Protein AF-A0A7W1PSU8-F1 (afdb_monomer)

Foldseek 3Di:
DWDWDWDWDWDPDPDTDIDIDIDTDDDDVVVVVVVVVVVVVVVVVVVVVVVVVVVVVVVVVVVVVPPPPFADAVVVLVVVLLVVVLLVVCCVQQVDPCPQLPQWAAQDPPRHIDGNPVSCVVVVLVVCCSVQQWLSLPKDKDFAFQVLADPVCQVPQVPDDGPDVVSNSVSRGRDMDMDIDTDPLCVVQVVCCSVPVDGCPDVDDDDPPRPSDDDVVNVCDSVPDDDDDDDDDDDDDDDDDDPDDDDDPDDDPDDDDPD

Secondary structure (DSSP, 8-state):
--EEEEEEEEE-SSS-EEEEEEEEE---HHHHHHHHHHHHHHHHHHHHHHHHHHHHHHHHHHHHT-----S--HHHHHHHHHHHHHHHHHHHHH---STT---EEEEEETTEEEE-HHHHHHHHHHHHHHHHHB-GGG-EEEEEEGGGS-GGGHHHHTT---SSHHHHHHHTEEEEEEE-PBPGGGHHHHHHHHHHSS----SSPPPTTSTT---HHHHHHHHHS-------SSPP---PPPSPPP--SS--SS-----

Radius of gyration: 39.64 Å; Cα contacts (8 Å, |Δi|>4): 194; chains: 1; bounding box: 86×57×121 Å

Solvent-accessible surface area (backbone atoms only — not comparable to full-atom values): 16234 Å² total; per-residue (Å²): 122,85,50,78,59,79,54,74,58,79,54,85,92,62,84,76,55,80,53,81,50,81,48,83,50,73,81,54,69,69,61,51,53,52,48,55,52,52,52,51,49,54,52,49,52,53,48,54,50,54,52,50,55,50,51,51,50,51,51,48,52,52,56,73,64,41,88,68,76,68,60,74,58,64,68,60,46,52,50,51,53,51,52,53,51,48,52,52,49,53,29,68,75,69,70,54,83,72,84,82,75,61,32,64,38,75,54,69,60,97,67,39,67,47,65,43,67,70,50,40,54,59,51,43,56,56,52,50,47,67,62,63,34,35,37,72,88,67,49,46,73,49,71,37,59,36,85,72,28,67,74,91,45,43,79,58,34,71,66,56,80,50,79,43,68,67,54,25,43,57,62,23,34,27,44,72,51,75,48,68,49,64,37,78,84,34,46,65,47,50,55,44,23,75,74,67,76,43,79,72,79,48,99,73,69,61,50,102,87,31,93,74,50,79,47,68,66,56,53,48,38,69,75,69,60,75,85,91,65,82,89,81,79,82,87,77,90,78,87,75,91,68,94,76,84,82,91,69,96,67,85,66,99,55,81,86,86,84,127

Nearest PDB structures (foldseek):
  3cjl-assembly1_B  TM=3.343E-01  e=9.653E+00  Pectobacterium atrosepticum SCRI1043

pLDDT: mean 78.22, std 17.16, range [37.56, 97.5]

Sequence (259 aa):
MKQEIPFAVMAPDLNSWAITVEIECRLIPETYAKWQISIFNAIMDAYNKQLAEYEEKLTTAKIQAGVNILGNNPETNRIIERTELKRGAIELFTGQKFDTFDAMADNVSEGYPQFNNREANAEGHYVKFMEQAFEWHNMVYLFYPYFWGRKRNWKVVKNHEDVDPLFTAFLQAGFARVVVPVRPMFTEAVLHFVKSGQVWNGSEPPLINDELYLSIVNEIKEAQEKTGGDDVGEPWVVKVPTNLVMLQQDVPPTLPDFS

Structure (mmCIF, N/CA/C/O backbone):
data_AF-A0A7W1PSU8-F1
#
_entry.id   AF-A0A7W1PSU8-F1
#
loop_
_atom_site.group_PDB
_atom_site.id
_atom_site.type_symbol
_atom_site.label_atom_id
_atom_site.label_alt_id
_atom_site.label_comp_id
_atom_site.label_asym_id
_atom_site.label_entity_id
_atom_site.label_seq_id
_atom_site.pdbx_PDB_ins_code
_atom_site.Cartn_x
_atom_site.Cartn_y
_atom_site.Cartn_z
_atom_site.occupancy
_atom_site.B_iso_or_equiv
_atom_site.auth_seq_id
_atom_site.auth_comp_id
_atom_site.auth_asym_id
_atom_site.auth_atom_id
_atom_site.pdbx_PDB_model_num
ATOM 1 N N . MET A 1 1 ? -52.769 -4.765 55.010 1.00 52.53 1 MET A N 1
ATOM 2 C CA . MET A 1 1 ? -52.838 -6.212 55.292 1.00 52.53 1 MET A CA 1
ATOM 3 C C . MET A 1 1 ? -52.965 -6.341 56.806 1.00 52.53 1 MET A C 1
ATOM 5 O O . MET A 1 1 ? -52.138 -5.744 57.484 1.00 52.53 1 MET A O 1
ATOM 9 N N . LYS A 1 2 ? -54.048 -6.930 57.327 1.00 56.25 2 LYS A N 1
ATOM 10 C CA . LYS A 1 2 ? -54.205 -7.174 58.772 1.00 56.25 2 LYS A CA 1
ATOM 11 C C . LYS A 1 2 ? -53.415 -8.437 59.111 1.00 56.25 2 LYS A C 1
ATOM 13 O O . LYS A 1 2 ? -53.517 -9.407 58.364 1.00 56.25 2 LYS A O 1
ATOM 18 N N . GLN A 1 3 ? -52.594 -8.393 60.152 1.00 63.53 3 GLN A N 1
ATOM 19 C CA . GLN A 1 3 ? -51.875 -9.558 60.661 1.00 63.53 3 GLN A CA 1
ATOM 20 C C . GLN A 1 3 ? -52.194 -9.700 62.146 1.00 63.53 3 GLN A C 1
ATOM 22 O O . GLN A 1 3 ? -52.051 -8.738 62.903 1.00 63.53 3 GLN A O 1
ATOM 27 N N . GLU A 1 4 ? -52.644 -10.893 62.520 1.00 69.69 4 GLU A N 1
ATOM 28 C CA . GLU A 1 4 ? -52.972 -11.291 63.887 1.00 69.69 4 GLU A CA 1
AT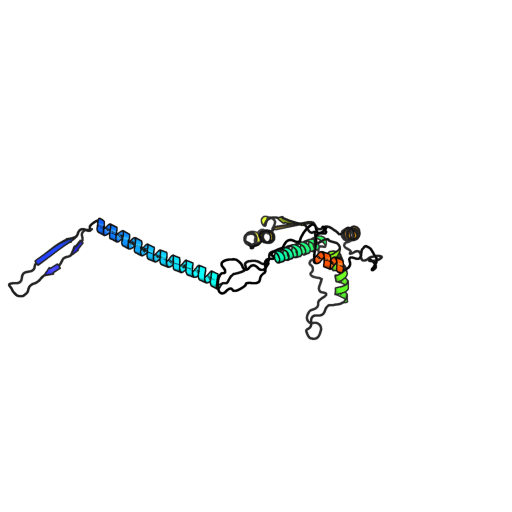OM 29 C C . GLU A 1 4 ? -51.832 -12.164 64.413 1.00 69.69 4 GLU A C 1
ATOM 31 O O . GLU A 1 4 ? -51.390 -13.101 63.743 1.00 69.69 4 GLU A O 1
ATOM 36 N N . ILE A 1 5 ? -51.317 -11.828 65.597 1.00 71.44 5 ILE A N 1
ATOM 37 C CA . ILE A 1 5 ? -50.268 -12.602 66.270 1.00 71.44 5 ILE A CA 1
ATOM 38 C C . ILE A 1 5 ? -50.860 -13.128 67.582 1.00 71.44 5 ILE A C 1
ATOM 40 O O . ILE A 1 5 ? -50.893 -12.384 68.565 1.00 71.44 5 ILE A O 1
ATOM 44 N N . PRO A 1 6 ? -51.353 -14.379 67.622 1.00 67.94 6 PRO A N 1
ATOM 45 C CA . PRO A 1 6 ? -51.888 -14.952 68.846 1.00 67.94 6 PRO A CA 1
ATOM 46 C C . PRO A 1 6 ? -50.750 -15.449 69.742 1.00 67.94 6 PRO A C 1
ATOM 48 O O . PRO A 1 6 ? -49.850 -16.160 69.292 1.00 67.94 6 PRO A O 1
ATOM 51 N N . PHE A 1 7 ? -50.815 -15.129 71.033 1.00 68.62 7 PHE A N 1
ATOM 52 C CA . PHE A 1 7 ? -49.993 -15.794 72.041 1.00 68.62 7 PHE A CA 1
ATOM 53 C C . PHE A 1 7 ? -50.831 -16.142 73.273 1.00 68.62 7 PHE A C 1
ATOM 55 O O . PHE A 1 7 ? -51.779 -15.439 73.630 1.00 68.62 7 PHE A O 1
ATOM 62 N N . ALA A 1 8 ? -50.492 -17.267 73.900 1.00 70.62 8 ALA A N 1
ATOM 63 C CA . ALA A 1 8 ? -51.184 -17.795 75.066 1.00 70.62 8 ALA A CA 1
ATOM 64 C C . ALA A 1 8 ? -50.212 -17.874 76.242 1.00 70.62 8 ALA A C 1
ATOM 66 O O . ALA A 1 8 ? -49.080 -18.336 76.092 1.00 70.62 8 ALA A O 1
ATOM 67 N N . VAL A 1 9 ? -50.668 -17.434 77.412 1.00 69.12 9 VAL A N 1
ATOM 68 C CA . VAL A 1 9 ? -49.912 -17.534 78.663 1.00 69.12 9 VAL A CA 1
ATOM 69 C C . VAL A 1 9 ? -50.681 -18.444 79.610 1.00 69.12 9 VAL A C 1
ATOM 71 O O . VAL A 1 9 ? -51.881 -18.262 79.812 1.00 69.12 9 VAL A O 1
ATOM 74 N N . MET A 1 10 ? -49.983 -19.428 80.176 1.00 62.66 10 MET A N 1
ATOM 75 C CA . MET A 1 10 ? -50.533 -20.385 81.134 1.00 62.66 10 MET A CA 1
ATOM 76 C C . MET A 1 10 ? -49.756 -20.279 82.448 1.00 62.66 10 MET A C 1
ATOM 78 O O . MET A 1 10 ? -48.529 -20.366 82.445 1.00 62.66 10 MET A O 1
ATOM 82 N N . ALA A 1 11 ? -50.464 -20.084 83.563 1.00 60.91 11 ALA A N 1
ATOM 83 C CA . ALA A 1 11 ? -49.884 -20.018 84.904 1.00 60.91 11 ALA A CA 1
ATOM 84 C C . ALA A 1 11 ? -50.308 -21.263 85.716 1.00 60.91 11 ALA A C 1
ATOM 86 O O . ALA A 1 11 ? -51.512 -21.468 85.888 1.00 60.91 11 ALA A O 1
ATOM 87 N N . PRO A 1 12 ? -49.371 -22.104 86.198 1.00 57.09 12 PRO A N 1
ATOM 88 C CA . PRO A 1 12 ? -49.726 -23.399 86.786 1.00 57.09 12 PRO A CA 1
ATOM 89 C C . PRO A 1 12 ? -50.264 -23.361 88.231 1.00 57.09 12 PRO A C 1
ATOM 91 O O . PRO A 1 12 ? -51.069 -24.218 88.585 1.00 57.09 12 PRO A O 1
ATOM 94 N N . ASP A 1 13 ? -49.870 -22.393 89.068 1.00 59.25 13 ASP A N 1
ATOM 95 C CA . ASP A 1 13 ? -49.900 -22.600 90.533 1.00 59.25 13 ASP A CA 1
ATOM 96 C C . ASP A 1 13 ? -51.103 -22.020 91.307 1.00 59.25 13 ASP A C 1
ATOM 98 O O . ASP A 1 13 ? -51.136 -22.094 92.533 1.00 59.25 13 ASP A O 1
ATOM 102 N N . LEU A 1 14 ? -52.135 -21.498 90.637 1.00 51.25 14 LEU A N 1
ATOM 103 C CA . LEU A 1 14 ? -53.396 -21.063 91.266 1.00 51.25 14 LEU A CA 1
ATOM 104 C C . LEU A 1 14 ? -54.548 -21.289 90.275 1.00 51.25 14 LEU A C 1
ATOM 106 O O . LEU A 1 14 ? -54.617 -20.560 89.292 1.00 51.25 14 LEU A O 1
ATOM 110 N N . ASN A 1 15 ? -55.419 -22.285 90.525 1.00 56.09 15 ASN A N 1
ATOM 111 C CA . ASN A 1 15 ? -56.659 -22.593 89.776 1.00 56.09 15 ASN A CA 1
ATOM 112 C C . ASN A 1 15 ? -56.612 -22.183 88.288 1.00 56.09 15 ASN A C 1
ATOM 114 O O . ASN A 1 15 ? -57.071 -21.103 87.920 1.00 56.09 15 ASN A O 1
ATOM 118 N N . SER A 1 16 ? -56.024 -23.057 87.465 1.00 59.19 16 SER A N 1
ATOM 119 C CA . SER A 1 16 ? -55.738 -22.894 86.031 1.00 59.19 16 SER A CA 1
ATOM 120 C C . SER A 1 16 ? -56.637 -21.896 85.288 1.00 59.19 16 SER A C 1
ATOM 122 O O . SER A 1 16 ? -57.824 -22.147 85.070 1.00 59.19 16 SER A O 1
ATOM 124 N N . TRP A 1 17 ? -56.038 -20.804 84.822 1.00 62.31 17 TRP A N 1
ATOM 125 C CA . TRP A 1 17 ? -56.647 -19.843 83.911 1.00 62.31 17 TRP A CA 1
ATOM 126 C C . TRP A 1 17 ? -55.847 -19.798 82.606 1.00 62.31 17 TRP A C 1
ATOM 128 O O . TRP A 1 17 ? -54.624 -19.943 82.603 1.00 62.31 17 TRP A O 1
ATOM 138 N N . ALA A 1 18 ? -56.548 -19.614 81.489 1.00 66.62 18 ALA A N 1
ATOM 139 C CA . ALA A 1 18 ? -55.954 -19.405 80.176 1.00 66.62 18 ALA A CA 1
ATOM 140 C C . ALA A 1 18 ? -56.410 -18.041 79.659 1.00 66.62 18 ALA A C 1
ATOM 142 O O . ALA A 1 18 ? -57.609 -17.769 79.605 1.00 66.62 18 ALA A O 1
ATOM 143 N N . ILE A 1 19 ? -55.454 -17.185 79.299 1.00 69.75 19 ILE A N 1
ATOM 144 C CA . ILE A 1 19 ? -55.736 -15.915 78.629 1.00 69.75 19 ILE A CA 1
ATOM 145 C C . ILE A 1 19 ? -55.210 -16.013 77.204 1.00 69.75 19 ILE A C 1
ATOM 147 O O . ILE A 1 19 ? -54.025 -16.270 76.978 1.00 69.75 19 ILE A O 1
ATOM 151 N N . THR A 1 20 ? -56.108 -15.781 76.253 1.00 70.25 20 THR A N 1
ATOM 152 C CA . THR A 1 20 ? -55.772 -15.564 74.850 1.00 70.25 20 THR A CA 1
ATOM 153 C C . THR A 1 20 ? -55.819 -14.069 74.594 1.00 70.25 20 THR A C 1
ATOM 155 O O . THR A 1 20 ? -56.850 -13.433 74.811 1.00 70.25 20 THR A O 1
ATOM 158 N N . VAL A 1 21 ? -54.695 -13.507 74.158 1.00 73.06 21 VAL A N 1
ATOM 159 C CA . VAL A 1 21 ? -54.624 -12.115 73.718 1.00 73.06 21 VAL A CA 1
ATOM 160 C C . VAL A 1 21 ? -54.474 -12.118 72.207 1.00 73.06 21 VAL A C 1
ATOM 162 O O . VAL A 1 21 ? -53.561 -12.743 71.668 1.00 73.06 21 VAL A O 1
ATOM 165 N N . GLU A 1 22 ? -55.375 -11.413 71.536 1.00 68.56 22 GLU A N 1
ATOM 166 C CA . GLU A 1 22 ? -55.316 -11.180 70.100 1.00 68.56 22 GLU A CA 1
ATOM 167 C C . GLU A 1 22 ? -54.929 -9.721 69.865 1.00 68.56 22 GLU A C 1
ATOM 169 O O . GLU A 1 22 ? -55.603 -8.799 70.328 1.00 68.56 22 GLU A O 1
ATOM 174 N N . ILE A 1 23 ? -53.790 -9.513 69.203 1.00 76.69 23 ILE A N 1
ATOM 175 C CA . ILE A 1 23 ? -53.283 -8.181 68.881 1.00 76.69 23 ILE A CA 1
ATOM 176 C C . ILE A 1 23 ? -53.453 -7.963 67.385 1.00 76.69 23 ILE A C 1
ATOM 178 O O . ILE A 1 23 ? -52.827 -8.644 66.570 1.00 76.69 23 ILE A O 1
ATOM 182 N N . GLU A 1 24 ? -54.277 -6.978 67.033 1.00 73.94 24 GLU A N 1
ATOM 183 C CA . GLU A 1 24 ? -54.435 -6.530 65.657 1.00 73.94 24 GLU A CA 1
ATOM 184 C C . GLU A 1 24 ? -53.392 -5.450 65.342 1.00 73.94 24 GLU A C 1
ATOM 186 O O . GLU A 1 24 ? -53.476 -4.309 65.803 1.00 73.94 24 GLU A O 1
ATOM 191 N N . CYS A 1 25 ? -52.397 -5.802 64.530 1.00 77.31 25 CYS A N 1
ATOM 192 C CA . CYS A 1 25 ? -51.369 -4.862 64.100 1.00 77.31 25 CYS A CA 1
ATOM 193 C C . CYS A 1 25 ? -51.727 -4.245 62.743 1.00 77.31 25 CYS A C 1
ATOM 195 O O . CYS A 1 25 ? -52.038 -4.943 61.772 1.00 77.31 25 CYS A O 1
ATOM 197 N N . ARG A 1 26 ? -51.614 -2.914 62.647 1.00 76.75 26 ARG A N 1
ATOM 198 C CA . ARG A 1 26 ? -51.740 -2.175 61.385 1.00 76.75 26 ARG A CA 1
ATOM 199 C C . ARG A 1 26 ? -50.405 -1.541 61.024 1.00 76.75 26 ARG A C 1
ATOM 201 O O . ARG A 1 26 ? -49.828 -0.799 61.812 1.00 76.75 26 ARG A O 1
ATOM 208 N N . LEU A 1 27 ? -49.930 -1.825 59.816 1.00 79.19 27 LEU A N 1
ATOM 209 C CA . LEU A 1 27 ? -48.703 -1.234 59.295 1.00 79.19 27 LEU A CA 1
ATOM 210 C C . LEU A 1 27 ? -48.862 0.288 59.167 1.00 79.19 27 LEU A C 1
ATOM 212 O O . LEU A 1 27 ? -49.812 0.762 58.539 1.00 79.19 27 LEU A O 1
ATOM 216 N N . ILE A 1 28 ? -47.930 1.041 59.747 1.00 87.94 28 ILE A N 1
ATOM 217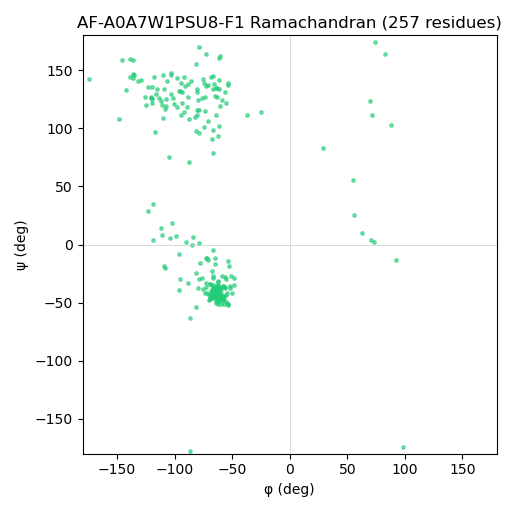 C CA . ILE A 1 28 ? -47.905 2.501 59.647 1.00 87.94 28 ILE A CA 1
ATOM 218 C C . ILE A 1 28 ? -47.385 2.869 58.242 1.00 87.94 28 ILE A C 1
ATOM 220 O O . ILE A 1 28 ? -46.304 2.414 57.863 1.00 87.94 28 ILE A O 1
ATOM 224 N N . PRO A 1 29 ? -48.104 3.686 57.447 1.00 87.50 29 PRO A N 1
ATOM 225 C CA . PRO A 1 29 ? -47.692 4.010 56.077 1.00 87.50 29 PRO A CA 1
ATOM 226 C C . PRO A 1 29 ? -46.285 4.618 55.979 1.00 87.50 29 PRO A C 1
ATOM 228 O O . PRO A 1 29 ? -45.525 4.285 55.073 1.00 87.50 29 PRO A O 1
ATOM 231 N N . GLU A 1 30 ? -45.905 5.460 56.943 1.00 89.19 30 GLU A N 1
ATOM 232 C CA . GLU A 1 30 ? -44.584 6.097 56.986 1.00 89.19 30 GLU A CA 1
ATOM 233 C C . GLU A 1 30 ? -43.441 5.099 57.205 1.00 89.19 30 GLU A C 1
ATOM 235 O O . GLU A 1 30 ? -42.383 5.226 56.588 1.00 89.19 30 GLU A O 1
ATOM 240 N N . THR A 1 31 ? -43.627 4.094 58.069 1.00 87.56 31 THR A N 1
ATOM 241 C CA . THR A 1 31 ? -42.592 3.078 58.311 1.00 87.56 31 THR A CA 1
ATOM 242 C C . THR A 1 31 ? -42.461 2.134 57.124 1.00 87.56 31 THR A C 1
ATOM 244 O O . THR A 1 31 ? -41.349 1.727 56.797 1.00 87.56 31 THR A O 1
ATOM 247 N N . TYR A 1 32 ? -43.562 1.856 56.420 1.00 88.25 32 TYR A N 1
ATOM 248 C CA . TYR A 1 32 ? -43.527 1.096 55.174 1.00 88.25 32 TYR A CA 1
ATOM 249 C C . TYR A 1 32 ? -42.783 1.838 54.061 1.00 88.25 32 TYR A C 1
ATOM 251 O O . TYR A 1 32 ? -41.913 1.252 53.426 1.00 88.25 32 TYR A O 1
ATOM 259 N N . ALA A 1 33 ? -43.050 3.134 53.874 1.00 90.62 33 ALA A N 1
ATOM 260 C CA . ALA A 1 33 ? -42.327 3.954 52.904 1.00 90.62 33 ALA A CA 1
ATOM 261 C C . ALA A 1 33 ? -40.824 4.031 53.229 1.00 90.62 33 ALA A C 1
ATOM 263 O O . ALA A 1 33 ? -39.986 3.864 52.342 1.00 90.62 33 ALA A O 1
ATOM 264 N N . LYS A 1 34 ? -40.463 4.199 54.512 1.00 92.50 34 LYS A N 1
ATOM 265 C CA . LYS A 1 34 ? -39.061 4.137 54.966 1.00 92.50 34 LYS A CA 1
ATOM 266 C C . LYS A 1 34 ? -38.417 2.786 54.654 1.00 92.50 34 LYS A C 1
ATOM 268 O O . LYS A 1 34 ? -37.286 2.752 54.177 1.00 92.50 34 LYS A O 1
ATOM 273 N N . TRP A 1 35 ? -39.136 1.686 54.880 1.00 92.94 35 TRP A N 1
ATOM 274 C CA . TRP A 1 35 ? -38.664 0.352 54.519 1.00 92.94 35 TRP A CA 1
ATOM 275 C C . TRP A 1 35 ? -38.456 0.216 53.002 1.00 92.94 35 TRP A C 1
ATOM 277 O O . TRP A 1 35 ? -37.381 -0.206 52.584 1.00 92.94 35 TRP A O 1
ATOM 287 N N . GLN A 1 36 ? -39.406 0.657 52.171 1.00 94.25 36 GLN A N 1
ATOM 288 C CA . GLN A 1 36 ? -39.272 0.621 50.708 1.00 94.25 36 GLN A CA 1
ATOM 289 C C . GLN A 1 36 ? -38.038 1.388 50.216 1.00 94.25 36 GLN A C 1
ATOM 291 O O . GLN A 1 36 ? -37.285 0.869 49.394 1.00 94.25 36 GLN A O 1
ATOM 296 N N . ILE A 1 37 ? -37.796 2.587 50.756 1.00 93.94 37 ILE A N 1
ATOM 297 C CA . ILE A 1 37 ? -36.610 3.392 50.434 1.00 93.94 37 ILE A CA 1
ATOM 298 C C . ILE A 1 37 ? -35.332 2.668 50.874 1.00 93.94 37 ILE A C 1
ATOM 300 O O . ILE A 1 37 ? -34.371 2.614 50.114 1.00 93.94 37 ILE A O 1
ATOM 304 N N . SER A 1 38 ? -35.320 2.067 52.069 1.00 95.00 38 SER A N 1
ATOM 305 C CA . SER A 1 38 ? -34.148 1.328 52.561 1.00 95.00 38 SER A CA 1
ATOM 306 C C . SER A 1 38 ? -33.790 0.132 51.674 1.00 95.00 38 SER A C 1
ATOM 308 O O . SER A 1 38 ? -32.619 -0.077 51.370 1.00 95.00 38 SER A O 1
ATOM 310 N N . ILE A 1 39 ? -34.796 -0.604 51.194 1.00 95.31 39 ILE A N 1
ATOM 311 C CA . ILE A 1 39 ? -34.607 -1.727 50.273 1.00 95.31 39 ILE A CA 1
ATOM 312 C C . ILE A 1 39 ? -34.136 -1.237 48.904 1.00 95.31 39 ILE A C 1
ATOM 314 O O . ILE A 1 39 ? -33.207 -1.813 48.345 1.00 95.31 39 ILE A O 1
ATOM 318 N N . PHE A 1 40 ? -34.731 -0.164 48.377 1.00 95.69 40 PHE A N 1
ATOM 319 C CA . PHE A 1 40 ? -34.297 0.437 47.117 1.00 95.69 40 PHE A CA 1
ATOM 320 C C . PHE A 1 40 ? -32.829 0.874 47.174 1.00 95.69 40 PHE A C 1
ATOM 322 O O . PHE A 1 40 ? -32.054 0.518 46.289 1.00 95.69 40 PHE A O 1
ATOM 329 N N . ASN A 1 41 ? -32.435 1.572 48.241 1.00 95.69 41 ASN A N 1
ATOM 330 C CA . ASN A 1 41 ? -31.051 1.995 48.444 1.00 95.69 41 ASN A CA 1
ATOM 331 C C . ASN A 1 41 ? -30.112 0.787 48.525 1.00 95.69 41 ASN A C 1
ATOM 333 O O . ASN A 1 41 ? -29.108 0.765 47.828 1.00 95.69 41 ASN A O 1
ATOM 337 N N . ALA A 1 42 ? -30.475 -0.262 49.272 1.00 95.12 42 ALA A N 1
ATOM 338 C CA . ALA A 1 42 ? -29.662 -1.475 49.361 1.00 95.12 42 ALA A CA 1
ATOM 339 C C . ALA A 1 42 ? -29.456 -2.164 47.996 1.00 95.12 42 ALA A C 1
ATOM 341 O O . ALA A 1 42 ? -28.363 -2.649 47.703 1.00 95.12 42 ALA A O 1
ATOM 342 N N . ILE A 1 43 ? -30.489 -2.192 47.147 1.00 96.38 43 ILE A N 1
ATOM 343 C CA . ILE A 1 43 ? -30.400 -2.741 45.785 1.00 96.38 43 ILE A CA 1
ATOM 344 C C . ILE A 1 43 ? -29.507 -1.860 44.905 1.00 96.38 43 ILE A C 1
ATOM 346 O O . ILE A 1 43 ? -28.641 -2.379 44.199 1.00 96.38 43 ILE A O 1
ATOM 350 N N . MET A 1 44 ? -29.695 -0.540 44.952 1.00 96.12 44 MET A N 1
ATOM 351 C CA . MET A 1 44 ? -28.902 0.406 44.166 1.00 96.12 44 MET A CA 1
ATOM 352 C C . MET A 1 44 ? -27.432 0.414 44.577 1.00 96.12 44 MET A C 1
ATOM 354 O O . MET A 1 44 ? -26.565 0.443 43.708 1.00 96.12 44 MET A O 1
ATOM 358 N N . ASP A 1 45 ? -27.138 0.321 45.870 1.00 96.38 45 ASP A N 1
ATOM 359 C CA . ASP A 1 45 ? -25.772 0.238 46.382 1.00 96.38 45 ASP A CA 1
ATOM 360 C C . ASP A 1 45 ? -25.083 -1.045 45.903 1.00 96.38 45 ASP A C 1
ATOM 362 O O . ASP A 1 45 ? -23.944 -1.005 45.433 1.00 96.38 45 ASP A O 1
ATOM 366 N N . ALA A 1 46 ? -25.786 -2.184 45.943 1.00 95.25 46 ALA A N 1
ATOM 367 C CA . ALA A 1 46 ? -25.270 -3.444 45.412 1.00 95.25 46 ALA A CA 1
ATOM 368 C C . ALA A 1 46 ? -25.017 -3.374 43.895 1.00 95.25 46 ALA A C 1
ATOM 370 O O . ALA A 1 46 ? -23.989 -3.863 43.423 1.00 95.25 46 ALA A O 1
ATOM 371 N N . TYR A 1 47 ? -25.918 -2.741 43.138 1.00 95.56 47 TYR A N 1
ATOM 372 C CA . TYR A 1 47 ? -25.759 -2.526 41.699 1.00 95.56 47 TYR A CA 1
ATOM 373 C C . TYR A 1 47 ? -24.559 -1.625 41.382 1.00 95.56 47 TYR A C 1
ATOM 375 O O . TYR A 1 47 ? -23.701 -2.003 40.586 1.00 95.56 47 TYR A O 1
ATOM 383 N N . ASN A 1 48 ? -24.459 -0.467 42.038 1.00 94.75 48 ASN A N 1
ATOM 384 C CA . ASN A 1 48 ? -23.370 0.486 41.828 1.00 94.75 48 ASN A CA 1
ATOM 385 C C . ASN A 1 48 ? -22.012 -0.139 42.161 1.00 94.75 48 ASN A C 1
ATOM 387 O O . ASN A 1 48 ? -21.040 0.087 41.445 1.00 94.75 48 ASN A O 1
ATOM 391 N N . LYS A 1 49 ? -21.952 -0.979 43.202 1.00 96.31 49 LYS A N 1
ATOM 392 C CA . LYS A 1 49 ? -20.747 -1.737 43.539 1.00 96.31 49 LYS A CA 1
ATOM 393 C C . LYS A 1 49 ? -20.349 -2.706 42.422 1.00 96.31 49 LYS A C 1
ATOM 395 O O . LYS A 1 49 ? -19.187 -2.730 42.033 1.00 96.31 49 LYS A O 1
ATOM 400 N N . GLN A 1 50 ? -21.296 -3.470 41.879 1.00 93.56 50 GLN A N 1
ATOM 401 C CA . GLN A 1 50 ? -21.013 -4.388 40.768 1.00 93.56 50 GLN A CA 1
ATOM 402 C C . GLN A 1 50 ? -20.600 -3.650 39.490 1.00 93.56 50 GLN A C 1
ATOM 404 O O . GLN A 1 50 ? -19.714 -4.117 38.776 1.00 93.56 50 GLN A O 1
ATOM 409 N N . LEU A 1 51 ? -21.217 -2.499 39.208 1.00 94.81 51 LEU A N 1
ATOM 410 C CA . LEU A 1 51 ? -20.852 -1.656 38.073 1.00 94.81 51 LEU A CA 1
ATOM 411 C C . LEU A 1 51 ? -19.417 -1.135 38.215 1.00 94.81 51 LEU A C 1
ATOM 413 O O . LEU A 1 51 ? -18.631 -1.276 37.282 1.00 94.81 51 LEU A O 1
ATOM 417 N N . ALA A 1 52 ? -19.056 -0.623 39.394 1.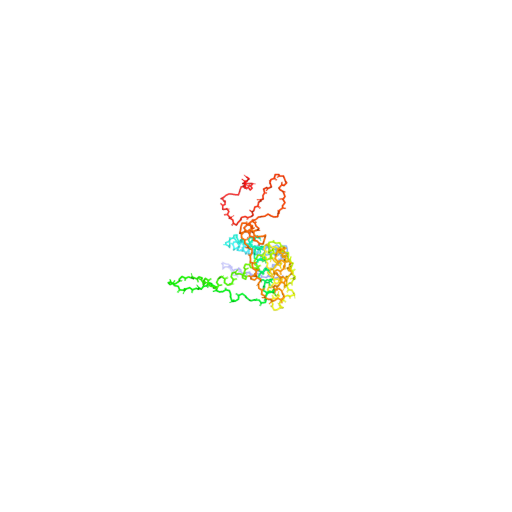00 93.81 52 ALA A N 1
ATOM 418 C CA . ALA A 1 52 ? -17.702 -0.156 39.679 1.00 93.81 52 ALA A CA 1
ATOM 419 C C . ALA A 1 52 ? -16.666 -1.286 39.555 1.00 93.81 52 ALA A C 1
ATOM 421 O O . ALA A 1 52 ? -15.644 -1.107 38.901 1.00 93.81 52 ALA A O 1
ATOM 422 N N . GLU A 1 53 ? -16.949 -2.477 40.098 1.00 94.31 53 GLU A N 1
ATOM 423 C CA . GLU A 1 53 ? -16.072 -3.651 39.956 1.00 94.31 53 GLU A CA 1
ATOM 424 C C . GLU A 1 53 ? -15.911 -4.089 38.489 1.00 94.31 53 GLU A C 1
ATOM 426 O O . GLU A 1 53 ? -14.844 -4.553 38.082 1.00 94.31 53 GLU A O 1
ATOM 431 N N . TYR A 1 54 ? -16.965 -3.977 37.677 1.00 90.75 54 TYR A N 1
ATOM 432 C CA . TYR A 1 54 ? -16.903 -4.278 36.248 1.00 90.75 54 TYR A CA 1
ATOM 433 C C . TYR A 1 54 ? -16.056 -3.250 35.486 1.00 90.75 54 TYR A C 1
ATOM 435 O O . TYR A 1 54 ? -15.194 -3.633 34.692 1.00 90.75 54 TYR A O 1
ATOM 443 N N . GLU A 1 55 ? -16.257 -1.959 35.750 1.00 90.00 55 GLU A N 1
ATOM 444 C CA . GLU A 1 55 ? -15.464 -0.880 35.159 1.00 90.00 55 GLU A CA 1
ATOM 445 C C . GLU A 1 55 ? -13.990 -0.970 35.566 1.00 90.00 55 GLU A C 1
ATOM 447 O O . GLU A 1 55 ? -13.119 -0.835 34.709 1.00 90.00 55 GLU A O 1
ATOM 452 N N . GLU A 1 56 ? -13.697 -1.291 36.828 1.00 89.75 56 GLU A N 1
ATOM 453 C CA . GLU A 1 56 ? -12.338 -1.517 37.327 1.00 89.75 56 GLU A CA 1
ATOM 454 C C . GLU A 1 56 ? -11.682 -2.731 36.657 1.00 89.75 56 GLU A C 1
ATOM 456 O O . GLU A 1 56 ? -10.514 -2.680 36.276 1.00 89.75 56 GLU A O 1
ATOM 461 N N . LYS A 1 57 ? -12.424 -3.820 36.423 1.00 87.00 57 LYS A N 1
ATOM 462 C CA . LYS A 1 57 ? -11.914 -4.965 35.650 1.00 87.00 57 LYS A CA 1
ATOM 463 C C . LYS A 1 57 ? -11.631 -4.589 34.198 1.00 87.00 57 LYS A C 1
ATOM 465 O O . LYS A 1 57 ? -10.620 -5.028 33.655 1.00 87.00 57 LYS A O 1
ATOM 470 N N . LEU A 1 58 ? -12.478 -3.771 33.570 1.00 82.69 58 LEU A N 1
ATOM 471 C CA . LEU A 1 58 ? -12.255 -3.280 32.207 1.00 82.69 58 LEU A CA 1
ATOM 472 C C . LEU A 1 58 ? -11.038 -2.356 32.116 1.00 82.69 58 LEU A C 1
ATOM 474 O O . LEU A 1 58 ? -10.245 -2.494 31.185 1.00 82.69 58 LEU A O 1
ATOM 478 N N . THR A 1 59 ? -10.878 -1.415 33.046 1.00 74.12 59 THR A N 1
ATOM 479 C CA . THR A 1 59 ? -9.713 -0.519 33.081 1.00 74.12 59 THR A CA 1
ATOM 480 C C . THR A 1 59 ? -8.444 -1.296 33.405 1.00 74.12 59 THR A C 1
ATOM 482 O O . THR A 1 59 ? -7.456 -1.129 32.701 1.00 74.12 59 THR A O 1
ATOM 485 N N . THR A 1 60 ? -8.483 -2.220 34.366 1.00 77.75 60 THR A N 1
ATOM 486 C CA . THR A 1 60 ? -7.360 -3.112 34.690 1.00 77.75 60 THR A CA 1
ATOM 487 C C . THR A 1 60 ? -6.969 -3.978 33.496 1.00 77.75 60 THR A C 1
ATOM 489 O O . THR A 1 60 ? -5.787 -4.070 33.187 1.00 77.75 60 THR A O 1
ATOM 492 N N . ALA A 1 61 ? -7.934 -4.550 32.767 1.00 73.56 61 ALA A N 1
ATOM 493 C CA . ALA A 1 61 ? -7.668 -5.307 31.543 1.00 73.56 61 ALA A CA 1
ATOM 494 C C . ALA A 1 61 ? -7.055 -4.429 30.439 1.00 73.56 61 ALA A C 1
ATOM 496 O O . ALA A 1 61 ? -6.137 -4.865 29.747 1.00 73.56 61 ALA A O 1
ATOM 497 N N . LYS A 1 62 ? -7.511 -3.176 30.298 1.00 63.75 62 LYS A N 1
ATOM 498 C CA . LYS A 1 62 ? -6.918 -2.193 29.375 1.00 63.75 62 LYS A CA 1
ATOM 499 C C . LYS A 1 62 ? -5.501 -1.775 29.786 1.00 63.75 62 LYS A C 1
ATOM 501 O O . LYS A 1 62 ? -4.664 -1.601 28.915 1.00 63.75 62 LYS A O 1
ATOM 506 N N . ILE A 1 63 ? -5.224 -1.637 31.084 1.00 66.62 63 ILE A N 1
ATOM 507 C CA . ILE A 1 63 ? -3.898 -1.286 31.621 1.00 66.62 63 ILE A CA 1
ATOM 508 C C . ILE A 1 63 ? -2.931 -2.476 31.512 1.00 66.62 63 ILE A C 1
ATOM 510 O O . ILE A 1 63 ? -1.785 -2.295 31.112 1.00 66.62 63 ILE A O 1
ATOM 514 N N . GLN A 1 64 ? -3.383 -3.700 31.815 1.00 62.75 64 GLN A N 1
ATOM 515 C CA . GLN A 1 64 ? -2.598 -4.935 31.669 1.00 62.75 64 GLN A CA 1
ATOM 516 C C . GLN A 1 64 ? -2.281 -5.267 30.210 1.00 62.75 64 GLN A C 1
ATOM 518 O O . GLN A 1 64 ? -1.234 -5.850 29.940 1.00 62.75 64 GLN A O 1
ATOM 523 N N . ALA A 1 65 ? -3.141 -4.865 29.271 1.00 58.91 65 ALA A N 1
ATOM 524 C CA . ALA A 1 65 ? -2.841 -4.918 27.842 1.00 58.91 65 ALA A CA 1
ATOM 525 C C . ALA A 1 65 ? -1.712 -3.948 27.424 1.00 58.91 65 ALA A C 1
ATOM 527 O O . ALA A 1 65 ? -1.276 -3.988 26.277 1.00 58.91 65 ALA A O 1
ATOM 528 N N . GLY A 1 66 ? -1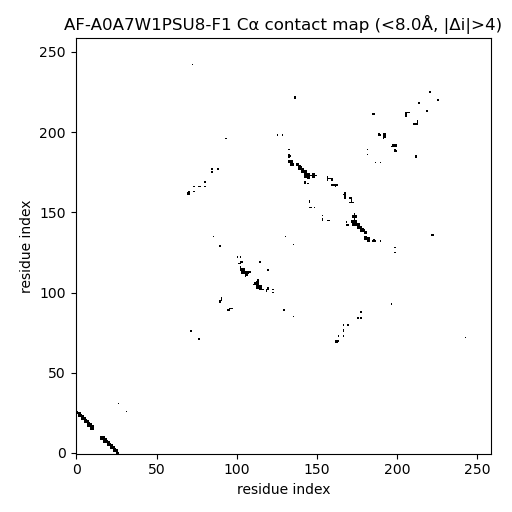.213 -3.116 28.346 1.00 49.25 66 GLY A N 1
ATOM 529 C CA . GLY A 1 66 ? -0.196 -2.106 28.087 1.00 49.25 66 GLY A CA 1
ATOM 530 C C . GLY A 1 66 ? -0.750 -0.911 27.313 1.00 49.25 66 GLY A C 1
ATOM 531 O O . GLY A 1 66 ? -1.899 -0.893 26.867 1.00 49.25 66 GLY A O 1
ATOM 532 N N . VAL A 1 67 ? 0.084 0.116 27.129 1.00 48.16 67 VAL A N 1
ATOM 533 C CA . VAL A 1 67 ? -0.184 1.141 26.115 1.00 48.16 67 VAL A CA 1
ATOM 534 C C . VAL A 1 67 ? -0.036 0.454 24.763 1.00 48.16 67 VAL A C 1
ATOM 536 O O . VAL A 1 67 ? 1.062 0.367 24.220 1.00 48.16 67 VAL A O 1
ATOM 539 N N . ASN A 1 68 ? -1.136 -0.082 24.234 1.00 50.09 68 ASN A N 1
ATOM 540 C CA . ASN A 1 68 ? -1.196 -0.454 22.831 1.00 50.09 68 ASN A CA 1
ATOM 541 C C . ASN A 1 68 ? -0.995 0.835 22.034 1.00 50.09 68 ASN A C 1
ATOM 543 O O . ASN A 1 68 ? -1.913 1.648 21.921 1.00 50.09 68 ASN A O 1
ATOM 547 N N . ILE A 1 69 ? 0.216 1.032 21.510 1.00 52.47 69 ILE A N 1
ATOM 548 C CA . ILE A 1 69 ? 0.447 1.952 20.401 1.00 52.47 69 ILE A CA 1
ATOM 549 C C . ILE A 1 69 ? -0.373 1.369 19.248 1.00 52.47 69 ILE A C 1
ATOM 551 O O . ILE A 1 69 ? 0.021 0.401 18.603 1.00 52.47 69 ILE A O 1
ATOM 555 N N . LEU A 1 70 ? -1.602 1.859 19.118 1.00 57.84 70 LEU A N 1
ATOM 556 C CA . LEU A 1 70 ? -2.521 1.469 18.062 1.00 57.84 70 LEU A CA 1
ATOM 557 C C . LEU A 1 70 ? -2.033 2.118 16.769 1.00 57.84 70 LEU A C 1
ATOM 559 O O . LEU A 1 70 ? -1.843 3.330 16.726 1.00 57.84 70 LEU A O 1
ATOM 563 N N . GLY A 1 71 ? -1.855 1.304 15.732 1.00 64.75 71 GLY A N 1
ATOM 564 C CA . GLY A 1 71 ? -1.394 1.755 14.421 1.00 64.75 71 GLY A CA 1
ATOM 565 C C . GLY A 1 71 ? 0.125 1.914 14.315 1.00 64.75 71 GLY A C 1
ATOM 566 O O . GLY A 1 71 ? 0.861 1.927 15.302 1.00 64.75 71 GLY A O 1
ATOM 567 N N . ASN A 1 72 ? 0.601 1.994 13.077 1.00 76.12 72 ASN A N 1
ATOM 568 C CA . ASN A 1 72 ? 2.003 2.278 12.789 1.00 76.12 72 ASN A CA 1
ATOM 569 C C . ASN A 1 72 ? 2.299 3.778 12.925 1.00 76.12 72 ASN A C 1
ATOM 571 O O . ASN A 1 72 ? 1.399 4.616 12.988 1.00 76.12 72 ASN A O 1
ATOM 575 N N . ASN A 1 73 ? 3.587 4.128 12.898 1.00 82.06 73 ASN A N 1
ATOM 576 C CA . ASN A 1 73 ? 4.001 5.512 12.688 1.00 82.06 73 ASN A CA 1
ATOM 577 C C . ASN A 1 73 ? 3.389 6.027 11.361 1.00 82.06 73 ASN A C 1
ATOM 579 O O . ASN A 1 73 ? 3.543 5.347 10.339 1.00 82.06 73 ASN A O 1
ATOM 583 N N . PRO A 1 74 ? 2.745 7.212 11.343 1.00 87.25 74 PRO A N 1
ATOM 584 C CA . PRO A 1 74 ? 2.207 7.813 10.125 1.00 87.25 74 PRO A CA 1
ATOM 585 C C . PRO A 1 74 ? 3.190 7.847 8.948 1.00 87.25 74 PRO A C 1
ATOM 587 O O . PRO A 1 74 ? 2.781 7.637 7.813 1.00 87.25 74 PRO A O 1
ATOM 590 N N . GLU A 1 75 ? 4.491 8.034 9.182 1.00 87.44 75 GLU A N 1
ATOM 591 C CA . GLU A 1 75 ? 5.475 8.021 8.089 1.00 87.44 75 GLU A CA 1
ATOM 592 C C . GLU A 1 75 ? 5.627 6.626 7.464 1.00 87.44 75 GLU A C 1
ATOM 594 O O . GLU A 1 75 ? 5.679 6.467 6.246 1.00 87.44 75 GLU A O 1
ATOM 599 N N . THR A 1 76 ? 5.600 5.577 8.287 1.00 89.25 76 THR A N 1
ATOM 600 C CA . THR A 1 76 ? 5.574 4.193 7.798 1.00 89.25 76 THR A CA 1
ATOM 601 C C . THR A 1 76 ? 4.307 3.925 6.986 1.00 89.25 76 THR A C 1
ATOM 603 O O . THR A 1 76 ? 4.381 3.278 5.943 1.00 89.25 76 THR A O 1
ATOM 606 N N . ASN A 1 77 ? 3.164 4.476 7.404 1.00 93.12 77 ASN A N 1
ATOM 607 C CA . ASN A 1 77 ? 1.918 4.398 6.641 1.00 93.12 77 ASN A CA 1
ATOM 608 C C . ASN A 1 77 ? 2.047 5.064 5.264 1.00 93.12 77 ASN A C 1
ATOM 610 O O . ASN A 1 77 ? 1.642 4.467 4.267 1.00 93.12 77 ASN A O 1
ATOM 614 N N . ARG A 1 78 ? 2.688 6.239 5.174 1.00 92.69 78 ARG A N 1
ATOM 615 C CA . ARG A 1 78 ? 2.961 6.905 3.886 1.00 92.69 78 ARG A CA 1
ATOM 616 C C . ARG A 1 78 ? 3.850 6.062 2.980 1.00 92.69 78 ARG A C 1
ATOM 618 O O . ARG A 1 78 ? 3.588 5.981 1.780 1.00 92.69 78 ARG A O 1
ATOM 625 N N . ILE A 1 79 ? 4.873 5.410 3.530 1.00 93.50 79 ILE A N 1
ATOM 626 C CA . ILE A 1 79 ? 5.735 4.499 2.764 1.00 93.50 79 ILE A CA 1
ATOM 627 C C . ILE A 1 79 ? 4.917 3.318 2.228 1.00 93.50 79 ILE A C 1
ATOM 629 O O . ILE A 1 79 ? 5.012 3.005 1.042 1.00 93.50 79 ILE A O 1
ATOM 633 N N . ILE A 1 80 ? 4.075 2.697 3.062 1.00 95.25 80 ILE A N 1
ATOM 634 C CA . ILE A 1 80 ? 3.212 1.576 2.655 1.00 95.25 80 ILE A CA 1
ATOM 635 C C . ILE A 1 80 ? 2.268 2.001 1.526 1.00 95.25 80 ILE A C 1
ATOM 637 O O . ILE A 1 80 ? 2.227 1.345 0.486 1.00 95.25 80 ILE A O 1
ATOM 641 N N . GLU A 1 81 ? 1.550 3.113 1.696 1.00 95.56 81 GLU A N 1
ATOM 642 C CA . GLU A 1 81 ? 0.632 3.653 0.686 1.00 95.56 81 GLU A CA 1
ATOM 643 C C . GLU A 1 81 ? 1.334 3.839 -0.660 1.00 95.56 81 GLU A C 1
ATOM 645 O O . GLU A 1 81 ? 0.865 3.355 -1.690 1.00 95.56 81 GLU A O 1
ATOM 650 N N . ARG A 1 82 ? 2.486 4.515 -0.662 1.00 95.94 82 ARG A N 1
ATOM 651 C CA . ARG A 1 82 ? 3.229 4.826 -1.887 1.00 95.94 82 ARG A CA 1
ATOM 652 C C . ARG A 1 82 ? 3.777 3.577 -2.560 1.00 95.94 82 ARG A C 1
ATOM 654 O O . ARG A 1 82 ? 3.662 3.465 -3.779 1.00 95.94 82 ARG A O 1
ATOM 661 N N . THR A 1 83 ? 4.322 2.637 -1.792 1.00 97.31 83 THR A N 1
ATOM 662 C CA . THR A 1 83 ? 4.835 1.363 -2.313 1.00 97.31 83 THR A CA 1
ATOM 663 C C . THR A 1 83 ? 3.726 0.548 -2.970 1.00 97.31 83 THR A C 1
ATOM 665 O O . THR A 1 83 ? 3.886 0.081 -4.097 1.00 97.31 83 THR A O 1
ATOM 668 N N . GLU A 1 84 ? 2.570 0.431 -2.320 1.00 97.44 84 GLU A N 1
ATOM 669 C CA . GLU A 1 84 ? 1.434 -0.330 -2.842 1.00 97.44 84 GLU A CA 1
ATOM 670 C C . GLU A 1 84 ? 0.808 0.330 -4.079 1.00 97.44 84 GLU A C 1
ATOM 672 O O . GLU A 1 84 ? 0.482 -0.347 -5.059 1.00 97.44 84 GLU A O 1
ATOM 677 N N . LEU A 1 85 ? 0.700 1.661 -4.080 1.00 97.50 85 LEU A N 1
ATOM 678 C CA . LEU A 1 85 ? 0.229 2.421 -5.237 1.00 97.50 85 LEU A CA 1
ATOM 679 C C . LEU A 1 85 ? 1.203 2.342 -6.415 1.00 97.50 85 LEU A C 1
ATOM 681 O O . LEU A 1 85 ? 0.763 2.182 -7.552 1.00 97.50 85 LEU A O 1
ATOM 685 N N . LYS A 1 86 ? 2.511 2.418 -6.159 1.00 97.44 86 LYS A N 1
ATOM 686 C CA . LYS A 1 86 ? 3.551 2.234 -7.174 1.00 97.44 86 LYS A CA 1
ATOM 687 C C . LYS A 1 86 ? 3.502 0.834 -7.769 1.00 97.44 86 LYS A C 1
ATOM 689 O O . LYS A 1 86 ? 3.456 0.708 -8.991 1.00 97.44 86 LYS A O 1
ATOM 694 N N . ARG A 1 87 ? 3.435 -0.205 -6.928 1.00 96.62 87 ARG A N 1
ATOM 695 C CA . ARG A 1 87 ? 3.277 -1.595 -7.376 1.00 96.62 87 ARG A CA 1
ATOM 696 C C . ARG A 1 87 ? 2.069 -1.722 -8.299 1.00 96.62 87 ARG A C 1
ATOM 698 O O . ARG A 1 87 ? 2.220 -2.197 -9.418 1.00 96.62 87 ARG A O 1
ATOM 705 N N . GLY A 1 88 ? 0.901 -1.238 -7.868 1.00 96.44 88 GLY A N 1
ATOM 706 C CA . GLY A 1 88 ? -0.329 -1.289 -8.661 1.00 96.44 88 GLY A CA 1
ATOM 707 C C . GLY A 1 88 ? -0.264 -0.479 -9.961 1.00 96.44 88 GLY A C 1
ATOM 708 O O . GLY A 1 88 ? -0.790 -0.918 -10.982 1.00 96.44 88 GLY A O 1
ATOM 709 N N . ALA A 1 89 ? 0.406 0.676 -9.959 1.00 95.69 89 ALA A N 1
ATOM 710 C CA . ALA A 1 89 ? 0.605 1.488 -11.159 1.00 95.69 89 ALA A CA 1
ATOM 711 C C . ALA A 1 89 ? 1.499 0.775 -12.181 1.00 95.69 89 ALA A C 1
ATOM 713 O O . ALA A 1 89 ? 1.141 0.700 -13.355 1.00 95.69 89 ALA A O 1
ATOM 714 N N . ILE A 1 90 ? 2.622 0.206 -11.735 1.00 95.31 90 ILE A N 1
ATOM 715 C CA . ILE A 1 90 ? 3.524 -0.578 -12.583 1.00 95.31 90 ILE A CA 1
ATOM 716 C C . ILE A 1 90 ? 2.806 -1.831 -13.105 1.00 95.31 90 ILE A C 1
ATOM 718 O O . ILE A 1 90 ? 2.893 -2.135 -14.294 1.00 95.31 90 ILE A O 1
ATOM 722 N N . GLU A 1 91 ? 2.058 -2.535 -12.251 1.00 95.31 91 GLU A N 1
ATOM 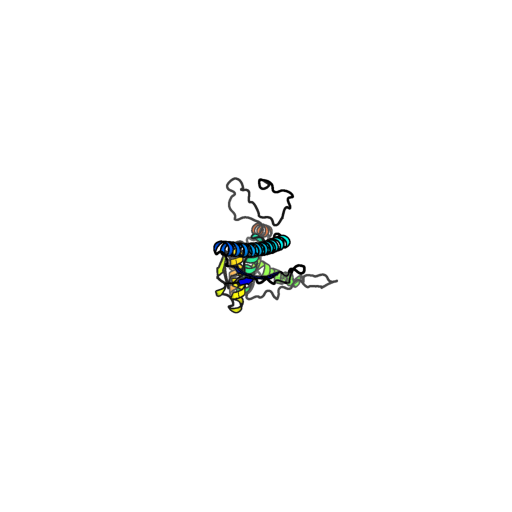723 C CA . GLU A 1 91 ? 1.250 -3.703 -12.626 1.00 95.31 91 GLU A CA 1
ATOM 724 C C . GLU A 1 91 ? 0.255 -3.357 -13.741 1.00 95.31 91 GLU A C 1
ATOM 726 O O . GLU A 1 91 ? 0.189 -4.039 -14.760 1.00 95.31 91 GLU A O 1
ATOM 731 N N . LEU A 1 92 ? -0.485 -2.254 -13.583 1.00 93.19 92 LEU A N 1
ATOM 732 C CA . LEU A 1 92 ? -1.459 -1.785 -14.567 1.00 93.19 92 LEU A CA 1
ATOM 733 C C . LEU A 1 92 ? -0.794 -1.335 -15.873 1.00 93.19 92 LEU A C 1
ATOM 735 O O . LEU A 1 92 ? -1.321 -1.599 -16.950 1.00 93.19 92 LEU A O 1
ATOM 739 N N . PHE A 1 93 ? 0.344 -0.648 -15.778 1.00 91.38 93 PHE A N 1
ATOM 740 C CA . PHE A 1 93 ? 1.062 -0.096 -16.925 1.00 91.38 93 PHE A CA 1
ATOM 741 C C . PHE A 1 93 ? 1.694 -1.179 -17.805 1.00 91.38 93 PHE A C 1
ATOM 743 O O . PHE A 1 93 ? 1.764 -1.032 -19.022 1.00 91.38 93 PHE A O 1
ATOM 750 N N . THR A 1 94 ? 2.142 -2.271 -17.190 1.00 91.06 94 THR A N 1
ATOM 751 C CA . THR A 1 94 ? 2.937 -3.317 -17.854 1.00 91.06 94 THR A CA 1
ATOM 752 C C . THR A 1 94 ? 2.165 -4.620 -18.056 1.00 91.06 94 THR A C 1
ATOM 754 O O . THR A 1 94 ? 2.564 -5.455 -18.861 1.00 91.06 94 THR A O 1
ATOM 757 N N . GLY A 1 95 ? 1.064 -4.819 -17.325 1.00 90.12 95 GLY A N 1
ATOM 758 C CA . GLY A 1 95 ? 0.303 -6.068 -17.301 1.00 90.12 95 GLY A CA 1
ATOM 759 C C . GLY A 1 95 ? 0.986 -7.212 -16.544 1.00 90.12 95 GLY A C 1
ATOM 760 O O . GLY A 1 95 ? 0.436 -8.315 -16.500 1.00 90.12 95 GLY A O 1
ATOM 761 N N . GLN A 1 96 ? 2.161 -6.979 -15.954 1.00 88.56 96 GLN A N 1
ATOM 762 C CA . GLN A 1 96 ? 2.904 -8.002 -15.219 1.00 88.56 96 GLN A CA 1
ATOM 763 C C . GLN A 1 96 ? 2.245 -8.334 -13.877 1.00 88.56 96 GLN A C 1
ATOM 765 O O . GLN A 1 96 ? 1.415 -7.578 -13.388 1.00 88.56 96 GLN A O 1
ATOM 770 N N . LYS A 1 97 ? 2.630 -9.459 -13.268 1.00 91.12 97 LYS A N 1
ATOM 771 C CA . LYS A 1 97 ? 2.194 -9.861 -11.915 1.00 91.12 97 LYS A CA 1
ATOM 772 C C . LYS A 1 97 ? 3.338 -9.991 -10.913 1.00 91.12 97 LYS A C 1
ATOM 774 O O . LYS A 1 97 ? 3.100 -10.334 -9.766 1.00 91.12 97 LYS A O 1
ATOM 779 N N . PHE A 1 98 ? 4.556 -9.661 -11.347 1.00 90.12 98 PHE A N 1
ATOM 780 C CA . PHE A 1 98 ? 5.803 -9.789 -10.586 1.00 90.12 98 PHE A CA 1
ATOM 781 C C . PHE A 1 98 ? 6.185 -11.228 -10.196 1.00 90.12 98 PHE A C 1
ATOM 783 O O . PHE A 1 98 ? 7.150 -11.418 -9.469 1.00 90.12 98 PHE A O 1
ATOM 790 N N . ASP A 1 99 ? 5.491 -12.236 -10.730 1.00 87.56 99 ASP A N 1
ATOM 791 C CA . ASP A 1 99 ? 5.750 -13.655 -10.438 1.00 87.56 99 ASP A CA 1
ATOM 792 C C . ASP A 1 99 ? 7.044 -14.195 -11.080 1.00 87.56 99 ASP A C 1
ATOM 794 O O . ASP A 1 99 ? 7.456 -15.308 -10.778 1.00 87.56 99 ASP A O 1
ATOM 798 N N . THR A 1 100 ? 7.658 -13.438 -11.996 1.00 83.38 100 THR A N 1
ATOM 799 C CA . THR A 1 100 ? 8.814 -13.857 -12.812 1.00 83.38 100 THR A CA 1
ATOM 800 C C . THR A 1 100 ? 10.104 -13.110 -12.467 1.00 83.38 100 THR A C 1
ATOM 802 O O . THR A 1 100 ? 10.994 -13.061 -13.304 1.00 83.38 100 THR A O 1
ATOM 805 N N . PHE A 1 101 ? 10.150 -12.413 -11.329 1.00 84.62 101 PHE A N 1
ATOM 806 C CA . PHE A 1 101 ? 11.352 -11.725 -10.846 1.00 84.62 101 PHE A CA 1
ATOM 807 C C . PHE A 1 101 ? 11.941 -12.529 -9.690 1.00 84.62 101 PHE A C 1
ATOM 809 O O . PHE A 1 101 ? 11.739 -12.200 -8.519 1.00 84.62 101 PHE A O 1
ATOM 816 N N . ASP A 1 102 ? 12.588 -13.637 -10.027 1.00 86.62 102 ASP A N 1
ATOM 817 C CA . ASP A 1 102 ? 13.045 -14.674 -9.102 1.00 86.62 102 ASP A CA 1
ATOM 818 C C . ASP A 1 102 ? 14.551 -14.924 -9.207 1.00 86.62 102 ASP A C 1
ATOM 820 O O . ASP A 1 102 ? 15.055 -15.983 -8.834 1.00 86.62 102 ASP A O 1
ATOM 824 N N . ALA A 1 103 ? 15.304 -13.888 -9.591 1.00 88.38 103 ALA A N 1
ATOM 825 C CA . ALA A 1 103 ? 16.759 -13.926 -9.618 1.00 88.38 103 ALA A CA 1
ATOM 826 C C . ALA A 1 103 ? 17.406 -14.372 -8.293 1.00 88.38 103 ALA A C 1
ATOM 828 O O . ALA A 1 103 ? 18.577 -14.743 -8.300 1.00 88.38 103 ALA A O 1
ATOM 829 N N . MET A 1 104 ? 16.702 -14.321 -7.158 1.00 88.62 104 MET A N 1
ATOM 830 C CA . MET A 1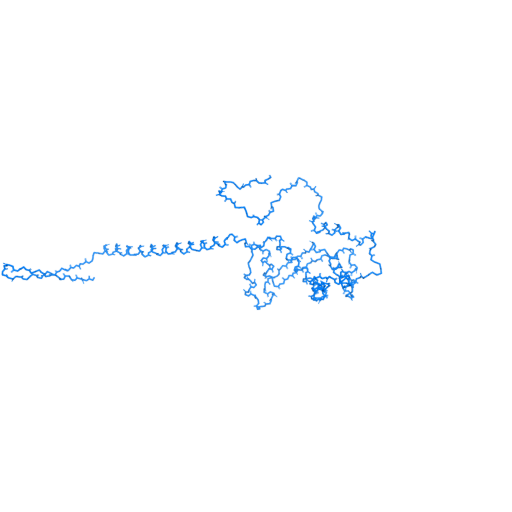 104 ? 17.170 -14.855 -5.881 1.00 88.62 104 MET A CA 1
ATOM 831 C C . MET A 1 104 ? 16.665 -16.286 -5.673 1.00 88.62 104 MET A C 1
ATOM 833 O O . MET A 1 104 ? 15.482 -16.497 -5.423 1.00 88.62 104 MET A O 1
ATOM 837 N N . ALA A 1 105 ? 17.575 -17.260 -5.699 1.00 84.62 105 ALA A N 1
ATOM 838 C CA . ALA A 1 105 ? 17.247 -18.648 -5.415 1.00 84.62 105 ALA A CA 1
ATOM 839 C C . ALA A 1 105 ? 17.538 -18.992 -3.948 1.00 84.62 105 ALA A C 1
ATOM 841 O O . ALA A 1 105 ? 18.625 -18.724 -3.419 1.00 84.62 105 ALA A O 1
ATOM 842 N N . ASP A 1 106 ? 16.570 -19.633 -3.302 1.00 83.44 106 ASP A N 1
ATOM 843 C CA . ASP A 1 106 ? 16.736 -20.174 -1.959 1.00 83.44 106 ASP A CA 1
ATOM 844 C C . ASP A 1 106 ? 17.574 -21.458 -1.991 1.00 83.44 106 ASP A C 1
ATOM 846 O O . ASP A 1 106 ? 17.409 -22.302 -2.870 1.00 83.44 106 ASP A O 1
ATOM 850 N N . ASN A 1 107 ? 18.431 -21.639 -0.980 1.00 77.12 107 ASN A N 1
ATOM 851 C CA . ASN A 1 107 ? 19.078 -22.920 -0.676 1.00 77.12 107 ASN A CA 1
ATOM 852 C C . ASN A 1 107 ? 19.854 -23.545 -1.861 1.00 77.12 107 ASN A C 1
ATOM 854 O O . ASN A 1 107 ? 19.612 -24.685 -2.257 1.00 77.12 107 ASN A O 1
ATOM 858 N N . VAL A 1 108 ? 20.793 -22.786 -2.439 1.00 81.69 108 VAL A N 1
ATOM 859 C CA . VAL A 1 108 ? 21.539 -23.208 -3.638 1.00 81.69 108 VAL A CA 1
ATOM 860 C C . VAL A 1 108 ? 22.767 -24.042 -3.277 1.00 81.69 108 VAL A C 1
ATOM 862 O O . VAL A 1 108 ? 22.866 -25.210 -3.643 1.00 81.69 108 VAL A O 1
ATOM 865 N N . SER A 1 109 ? 23.722 -23.444 -2.563 1.00 80.69 109 SER A N 1
ATOM 866 C CA . SER A 1 109 ? 24.956 -24.109 -2.136 1.00 80.69 109 SER A CA 1
ATOM 867 C C . SER A 1 109 ? 25.036 -24.071 -0.621 1.00 80.69 109 SER A C 1
ATOM 869 O O . SER A 1 109 ? 24.931 -22.994 -0.031 1.00 80.69 109 SER A O 1
ATOM 871 N N . GLU A 1 110 ? 25.216 -25.235 0.004 1.00 83.94 110 GLU A N 1
ATOM 872 C CA . GLU A 1 110 ? 25.368 -25.378 1.461 1.00 83.94 110 GLU A CA 1
ATOM 873 C C . GLU A 1 110 ? 24.210 -24.782 2.290 1.00 83.94 110 GLU A C 1
ATOM 875 O O . GLU A 1 110 ? 24.404 -24.393 3.439 1.00 83.94 110 GLU A O 1
ATOM 880 N N . GLY A 1 111 ? 22.995 -24.668 1.739 1.00 85.12 111 GLY A N 1
ATOM 881 C CA . GLY A 1 111 ? 21.879 -24.048 2.467 1.00 85.12 111 GLY A CA 1
ATOM 882 C C . GLY A 1 111 ? 21.700 -22.552 2.228 1.00 85.12 111 GLY A C 1
ATOM 883 O O . GLY A 1 111 ? 20.658 -22.006 2.588 1.00 85.12 111 GLY A O 1
ATOM 884 N N . TYR A 1 112 ? 22.683 -21.873 1.632 1.00 84.44 112 TYR A N 1
ATOM 885 C CA . TYR A 1 112 ? 22.661 -20.418 1.518 1.00 84.44 112 TYR A CA 1
ATOM 886 C C . TYR A 1 112 ? 21.878 -19.948 0.289 1.00 84.44 112 TYR A C 1
ATOM 888 O O . TYR A 1 112 ? 21.997 -20.544 -0.790 1.00 84.44 112 TYR A O 1
ATOM 896 N N . PRO A 1 113 ? 21.104 -18.859 0.424 1.00 88.44 113 PRO A N 1
ATOM 897 C CA . PRO A 1 113 ? 20.420 -18.258 -0.704 1.00 88.44 113 PRO A CA 1
ATOM 898 C C . PRO A 1 113 ? 21.461 -17.543 -1.589 1.00 88.44 113 PRO A C 1
ATOM 900 O O . PRO A 1 113 ? 22.371 -16.877 -1.086 1.00 88.44 113 PRO A O 1
ATOM 903 N N . GLN A 1 114 ? 21.361 -17.706 -2.910 1.00 89.81 114 GLN A N 1
ATOM 904 C CA . GLN A 1 114 ? 22.267 -17.084 -3.885 1.00 89.81 114 GLN A CA 1
ATOM 905 C C . GLN A 1 114 ? 21.485 -16.514 -5.063 1.00 89.81 114 GLN A C 1
ATOM 907 O O . GLN A 1 114 ? 20.520 -17.119 -5.522 1.00 89.81 114 GLN A O 1
ATOM 912 N N . PHE A 1 115 ? 21.932 -15.371 -5.585 1.00 88.31 115 PHE A N 1
ATOM 913 C CA . PHE A 1 115 ? 21.306 -14.781 -6.760 1.00 88.31 115 PHE A CA 1
ATOM 914 C C . PHE A 1 115 ? 21.928 -15.302 -8.063 1.00 88.31 115 PHE A C 1
ATOM 916 O O . PHE A 1 115 ? 23.149 -15.424 -8.210 1.00 88.31 115 PHE A O 1
ATOM 923 N N . ASN A 1 116 ? 21.075 -15.577 -9.042 1.00 89.44 116 ASN A N 1
ATOM 924 C CA . ASN A 1 116 ? 21.443 -15.880 -10.410 1.00 89.44 116 ASN A CA 1
ATOM 925 C C . ASN A 1 116 ? 21.873 -14.590 -11.117 1.00 89.44 116 ASN A C 1
ATOM 927 O O . ASN A 1 116 ? 21.052 -13.799 -11.570 1.00 89.44 116 ASN A O 1
ATOM 931 N N . ASN A 1 117 ? 23.185 -14.389 -11.251 1.00 88.69 117 ASN A N 1
ATOM 932 C CA . ASN A 1 117 ? 23.762 -13.199 -11.886 1.00 88.69 117 ASN A CA 1
ATOM 933 C C . ASN A 1 117 ? 23.194 -12.899 -13.284 1.00 88.69 117 ASN A C 1
ATOM 935 O O . ASN A 1 117 ? 23.051 -11.737 -13.656 1.00 88.69 117 ASN A O 1
ATOM 939 N N . ARG A 1 118 ? 22.908 -13.926 -14.094 1.00 87.75 118 ARG A N 1
ATOM 940 C CA . ARG A 1 118 ? 22.422 -13.721 -15.466 1.00 87.75 118 ARG A CA 1
ATOM 941 C C . ARG A 1 118 ? 20.997 -13.175 -15.469 1.00 87.75 118 ARG A C 1
ATOM 943 O O . ARG A 1 118 ? 20.696 -12.266 -16.235 1.00 87.75 118 ARG A O 1
ATOM 950 N N . GLU A 1 119 ? 20.160 -13.744 -14.620 1.00 88.50 119 GLU A N 1
ATOM 951 C CA . GLU A 1 119 ? 18.762 -13.364 -14.437 1.00 88.50 119 GLU A CA 1
ATOM 952 C C . GLU A 1 119 ? 18.649 -12.002 -13.759 1.00 88.50 119 GLU A C 1
ATOM 954 O O . GLU A 1 119 ? 18.038 -11.104 -14.325 1.00 88.50 119 GLU A O 1
ATOM 959 N N . ALA A 1 120 ? 19.395 -11.782 -12.672 1.00 87.56 120 ALA A N 1
ATOM 960 C CA . ALA A 1 120 ? 19.485 -10.493 -11.990 1.00 87.56 120 ALA A CA 1
ATOM 961 C C . ALA A 1 120 ? 19.889 -9.354 -12.938 1.00 87.56 120 ALA A C 1
ATOM 963 O O . ALA A 1 120 ? 19.321 -8.267 -12.879 1.00 87.56 120 ALA A O 1
ATOM 964 N N . ASN A 1 121 ? 20.849 -9.589 -13.841 1.00 85.31 121 ASN A N 1
ATOM 965 C CA . ASN A 1 121 ? 21.233 -8.590 -14.839 1.00 85.31 121 ASN A CA 1
ATOM 966 C C . ASN A 1 121 ? 20.115 -8.343 -15.863 1.00 85.31 121 ASN A C 1
ATOM 968 O O . ASN A 1 121 ? 19.832 -7.192 -16.188 1.00 85.31 121 ASN A O 1
ATOM 972 N N . ALA A 1 122 ? 19.472 -9.400 -16.367 1.00 82.56 122 ALA A N 1
ATOM 973 C CA . ALA A 1 122 ? 18.393 -9.275 -17.344 1.00 82.56 122 ALA A CA 1
ATOM 974 C C . ALA A 1 122 ? 17.170 -8.544 -16.761 1.00 82.56 122 ALA A C 1
ATOM 976 O O . ALA A 1 122 ? 16.674 -7.590 -17.362 1.00 82.56 122 ALA A O 1
ATOM 977 N N . GLU A 1 123 ? 16.726 -8.948 -15.572 1.00 88.25 123 GLU A N 1
ATOM 978 C CA . GLU A 1 123 ? 15.636 -8.319 -14.827 1.00 88.25 123 GLU A CA 1
ATOM 979 C C . GLU A 1 123 ? 15.993 -6.897 -14.391 1.00 88.25 123 GLU A C 1
ATOM 981 O O . GLU A 1 123 ? 15.181 -5.978 -14.513 1.00 88.25 123 GLU A O 1
ATOM 986 N N . GLY A 1 124 ? 17.230 -6.689 -13.933 1.00 85.25 124 GLY A N 1
ATOM 987 C CA . GLY A 1 124 ? 17.712 -5.420 -13.401 1.00 85.25 124 GLY A CA 1
ATOM 988 C C . GLY A 1 124 ? 17.601 -4.266 -14.393 1.00 85.25 124 GLY A C 1
ATOM 989 O O . GLY A 1 124 ? 17.264 -3.157 -13.987 1.00 85.25 124 GLY A O 1
ATOM 990 N N . HIS A 1 125 ? 17.801 -4.502 -15.695 1.00 83.38 125 HIS A N 1
ATOM 991 C CA . HIS A 1 125 ? 17.585 -3.474 -16.722 1.00 83.38 125 HIS A CA 1
ATOM 992 C C . HIS A 1 125 ? 16.132 -2.997 -16.771 1.00 83.38 125 HIS A C 1
ATOM 994 O O . HIS A 1 125 ? 15.867 -1.795 -16.852 1.00 83.38 125 HIS A O 1
ATOM 1000 N N . TYR A 1 126 ? 15.195 -3.939 -16.695 1.00 87.44 126 TYR A N 1
ATOM 1001 C CA . TYR A 1 126 ? 13.771 -3.644 -16.704 1.00 87.44 126 TYR A CA 1
ATOM 1002 C C . TYR A 1 126 ? 13.338 -2.940 -15.414 1.00 87.44 126 TYR A C 1
ATOM 1004 O O . TYR A 1 126 ? 12.679 -1.899 -15.471 1.00 87.44 126 TYR A O 1
ATOM 1012 N N . VAL A 1 127 ? 13.765 -3.463 -14.259 1.00 89.56 127 VAL A N 1
ATOM 1013 C CA . VAL A 1 127 ? 13.502 -2.860 -12.944 1.00 89.56 127 VAL A CA 1
ATOM 1014 C C . VAL A 1 127 ? 14.045 -1.436 -12.913 1.00 89.56 127 VAL A C 1
ATOM 1016 O O . VAL A 1 127 ? 13.294 -0.502 -12.651 1.00 89.56 127 VAL A O 1
ATOM 1019 N N . LYS A 1 128 ? 15.312 -1.236 -13.290 1.00 87.88 128 LYS A N 1
ATOM 1020 C CA . LYS A 1 128 ? 15.949 0.084 -13.337 1.00 87.88 128 LYS A CA 1
ATOM 1021 C C . LYS A 1 128 ? 15.168 1.070 -14.203 1.00 87.88 128 LYS A C 1
ATOM 1023 O O . LYS A 1 128 ? 14.976 2.207 -13.788 1.00 87.88 128 LYS A O 1
ATOM 1028 N N . PHE A 1 129 ? 14.698 0.655 -15.379 1.00 88.81 129 PHE A N 1
ATOM 1029 C CA . PHE A 1 129 ? 13.891 1.523 -16.235 1.00 88.81 129 PHE A CA 1
ATOM 1030 C C . PHE A 1 129 ? 12.595 1.969 -15.542 1.00 88.81 129 PHE A C 1
ATOM 1032 O O . PHE A 1 129 ? 12.306 3.163 -15.516 1.00 88.81 129 PHE A O 1
ATOM 1039 N N . MET A 1 130 ? 11.845 1.048 -14.930 1.00 92.31 130 MET A N 1
ATOM 1040 C CA . MET A 1 130 ? 10.595 1.379 -14.226 1.00 92.31 130 MET A CA 1
ATOM 1041 C C . MET A 1 130 ? 10.827 2.233 -12.974 1.00 92.31 130 MET A C 1
ATOM 1043 O O . MET A 1 130 ? 10.027 3.110 -12.650 1.00 92.31 130 MET A O 1
ATOM 1047 N N . GLU A 1 131 ? 11.935 2.002 -12.279 1.00 91.06 131 GLU A N 1
ATOM 1048 C CA . GLU A 1 131 ? 12.328 2.748 -11.087 1.00 91.06 131 GLU A CA 1
ATOM 1049 C C . GLU A 1 131 ? 12.784 4.174 -11.420 1.00 91.06 131 GLU A C 1
ATOM 1051 O O . GLU A 1 131 ? 12.399 5.119 -10.732 1.00 91.06 131 GLU A O 1
ATOM 1056 N N . GLN A 1 132 ? 13.552 4.350 -12.498 1.00 88.19 132 GLN A N 1
ATOM 1057 C CA . GLN A 1 132 ? 14.206 5.621 -12.816 1.00 88.19 132 GLN A CA 1
ATOM 1058 C C . GLN A 1 132 ? 13.422 6.499 -13.793 1.00 88.19 132 GLN A C 1
ATOM 1060 O O . GLN A 1 132 ? 13.517 7.720 -13.695 1.00 88.19 132 GLN A O 1
ATOM 1065 N N . ALA A 1 133 ? 12.631 5.929 -14.708 1.00 88.44 133 ALA A N 1
ATOM 1066 C CA . ALA A 1 133 ? 11.913 6.717 -15.713 1.00 88.44 133 ALA A CA 1
ATOM 1067 C C . ALA A 1 133 ? 10.824 7.620 -15.116 1.00 88.44 133 ALA A C 1
ATOM 1069 O O . ALA A 1 133 ? 10.493 8.662 -15.686 1.00 88.44 133 ALA A O 1
ATOM 1070 N N . PHE A 1 134 ? 10.279 7.234 -13.965 1.00 93.12 134 PHE A N 1
ATOM 1071 C CA . PHE A 1 134 ? 9.179 7.919 -13.302 1.00 93.12 134 PHE A CA 1
ATOM 1072 C C . PHE A 1 134 ? 9.638 8.620 -12.023 1.00 93.12 134 PHE A C 1
ATOM 1074 O O . PHE A 1 134 ? 10.478 8.125 -11.272 1.00 93.12 134 PHE A O 1
ATOM 1081 N N . GLU A 1 135 ? 9.031 9.765 -11.731 1.00 92.00 135 GLU A N 1
ATOM 1082 C CA . GLU A 1 135 ? 9.251 10.497 -10.487 1.00 92.00 135 GLU A CA 1
ATOM 1083 C C . GLU A 1 135 ? 8.303 9.984 -9.398 1.00 92.00 135 GLU A C 1
ATOM 1085 O O . GLU A 1 135 ? 7.368 10.667 -8.979 1.00 92.00 135 GLU A O 1
ATOM 1090 N N . TRP A 1 136 ? 8.542 8.762 -8.911 1.00 93.19 136 TRP A N 1
ATOM 1091 C CA . TRP A 1 136 ? 7.754 8.163 -7.821 1.00 93.19 136 TRP A CA 1
ATOM 1092 C C . TRP A 1 136 ? 7.726 9.042 -6.561 1.00 93.19 136 TRP A C 1
ATOM 1094 O O . TRP A 1 136 ? 6.738 9.063 -5.818 1.00 93.19 136 TRP A O 1
ATOM 1104 N N . HIS A 1 137 ? 8.791 9.823 -6.350 1.00 90.50 137 HIS A N 1
ATOM 1105 C CA . HIS A 1 137 ? 8.887 10.797 -5.268 1.00 90.50 137 HIS A CA 1
ATOM 1106 C C . HIS A 1 137 ? 7.823 11.909 -5.362 1.00 90.50 137 HIS A C 1
ATOM 1108 O O . HIS A 1 137 ? 7.308 12.334 -4.329 1.00 90.50 137 HIS A O 1
ATOM 1114 N N . ASN A 1 138 ? 7.415 12.271 -6.582 1.00 89.12 138 ASN A N 1
ATOM 1115 C CA . ASN A 1 138 ? 6.444 13.322 -6.900 1.00 89.12 138 ASN A CA 1
ATOM 1116 C C . ASN A 1 138 ? 5.054 12.767 -7.264 1.00 89.12 138 ASN A C 1
ATOM 1118 O O . ASN A 1 138 ? 4.245 13.456 -7.891 1.00 89.12 138 ASN A O 1
ATOM 1122 N N . MET A 1 139 ? 4.758 11.513 -6.903 1.00 93.62 139 MET A N 1
ATOM 1123 C CA . MET A 1 139 ? 3.448 10.922 -7.170 1.00 93.62 139 MET A CA 1
ATOM 1124 C C . MET A 1 139 ? 2.337 11.629 -6.384 1.00 93.62 139 MET A C 1
ATOM 1126 O O . MET A 1 139 ? 2.465 11.889 -5.188 1.00 93.62 139 MET A O 1
ATOM 1130 N N . VAL A 1 140 ? 1.204 11.865 -7.041 1.00 95.81 140 VAL A N 1
ATOM 1131 C CA . VAL A 1 140 ? -0.011 12.393 -6.411 1.00 95.81 140 VAL A CA 1
ATOM 1132 C C . VAL A 1 140 ? -1.101 11.340 -6.501 1.00 95.81 140 VAL A C 1
ATOM 1134 O O . VAL A 1 140 ? -1.317 10.756 -7.563 1.00 95.81 140 VAL A O 1
ATOM 1137 N N . TYR A 1 141 ? -1.815 11.101 -5.404 1.00 95.94 141 TYR A N 1
ATOM 1138 C CA . TYR A 1 141 ? -2.867 10.093 -5.363 1.00 95.94 141 TYR A CA 1
ATOM 1139 C C . TYR A 1 141 ? -4.137 10.570 -4.656 1.00 95.94 141 TYR A C 1
ATOM 1141 O O . TYR A 1 141 ? -4.136 11.525 -3.885 1.00 95.94 141 TYR A O 1
ATOM 1149 N N . LEU A 1 142 ? -5.248 9.903 -4.967 1.00 95.88 142 LEU A N 1
ATOM 1150 C CA . LEU A 1 142 ? -6.562 10.130 -4.375 1.00 95.88 142 LEU A CA 1
ATOM 1151 C C . LEU A 1 142 ? -7.281 8.792 -4.189 1.00 95.88 142 LEU A C 1
ATOM 1153 O O . LEU A 1 142 ? -7.361 8.002 -5.132 1.00 95.88 142 LEU A O 1
ATOM 1157 N N . PHE A 1 143 ? -7.857 8.568 -3.010 1.00 97.31 143 PHE A N 1
ATOM 1158 C CA . PHE A 1 143 ? -8.615 7.358 -2.696 1.00 97.31 143 PHE A CA 1
ATOM 1159 C C . PHE A 1 143 ? -10.109 7.541 -2.954 1.00 97.31 143 PHE A C 1
ATOM 1161 O O . PHE A 1 143 ? -10.725 8.514 -2.518 1.00 97.31 143 PHE A O 1
ATOM 1168 N N . TYR A 1 144 ? -10.703 6.582 -3.660 1.00 96.31 144 TYR A N 1
ATOM 1169 C CA . TYR A 1 144 ? -12.143 6.488 -3.851 1.00 96.31 144 TYR A CA 1
ATOM 1170 C C . TYR A 1 144 ? -12.751 5.488 -2.861 1.00 96.31 144 TYR A C 1
ATOM 1172 O O . TYR A 1 144 ? -12.143 4.449 -2.603 1.00 96.31 144 TYR A O 1
ATOM 1180 N N . PRO A 1 145 ? -13.962 5.745 -2.332 1.00 96.06 145 PRO A N 1
ATOM 1181 C CA . PRO A 1 145 ? -14.512 4.960 -1.225 1.00 96.06 145 PRO A CA 1
ATOM 1182 C C . PRO A 1 145 ? -14.724 3.465 -1.519 1.00 96.06 145 PRO A C 1
ATOM 1184 O O . PRO A 1 145 ? -14.881 3.052 -2.672 1.00 96.06 145 PRO A O 1
ATOM 1187 N N . TYR A 1 146 ? -14.832 2.666 -0.450 1.00 96.50 146 TYR A N 1
ATOM 1188 C CA . TYR A 1 146 ? -14.954 1.198 -0.465 1.00 96.50 146 TYR A CA 1
ATOM 1189 C C . TYR A 1 146 ? -16.009 0.627 -1.421 1.00 96.50 146 TYR A C 1
ATOM 1191 O O . TYR A 1 146 ? -15.865 -0.504 -1.891 1.00 96.50 146 TYR A O 1
ATOM 1199 N N . PHE A 1 147 ? -17.086 1.367 -1.706 1.00 95.56 147 PHE A N 1
ATOM 1200 C CA . PHE A 1 147 ? -18.187 0.874 -2.535 1.00 95.56 147 PHE A CA 1
ATOM 1201 C C . PHE A 1 147 ? -17.822 0.738 -4.018 1.00 95.56 147 PHE A C 1
ATOM 1203 O O . PHE A 1 147 ? -18.530 0.054 -4.753 1.00 95.56 147 PHE A O 1
ATOM 1210 N N . TRP A 1 148 ? -16.699 1.316 -4.452 1.00 96.50 148 TRP A N 1
ATOM 1211 C CA . TRP A 1 148 ? -16.115 1.019 -5.761 1.00 96.50 148 TRP A CA 1
ATOM 1212 C C . TRP A 1 148 ? -15.358 -0.320 -5.780 1.00 96.50 148 TRP A C 1
ATOM 1214 O O . TRP A 1 148 ? -15.097 -0.866 -6.844 1.00 96.50 148 TRP A O 1
ATOM 1224 N N . GLY A 1 149 ? -15.038 -0.885 -4.613 1.00 94.69 149 GLY A N 1
ATOM 1225 C CA . GLY A 1 149 ? -14.367 -2.173 -4.470 1.00 94.69 149 GLY A CA 1
ATOM 1226 C C . GLY A 1 149 ? -15.320 -3.374 -4.468 1.00 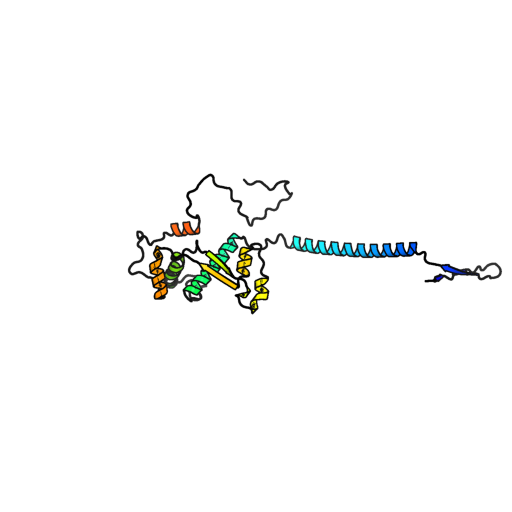94.69 149 GLY A C 1
ATOM 1227 O O . GLY A 1 149 ? -16.544 -3.266 -4.580 1.00 94.69 149 GLY A O 1
ATOM 1228 N N . ARG A 1 150 ? -14.753 -4.572 -4.285 1.00 95.25 150 ARG A N 1
ATOM 1229 C CA . ARG A 1 150 ? -15.502 -5.842 -4.308 1.00 95.25 150 ARG A CA 1
ATOM 1230 C C . ARG A 1 150 ? -16.576 -5.885 -3.211 1.00 95.25 150 ARG A C 1
ATOM 1232 O O . ARG A 1 150 ? -16.249 -5.934 -2.026 1.00 95.25 150 ARG A O 1
ATOM 1239 N N . LYS A 1 151 ? -17.851 -6.013 -3.606 1.00 96.12 151 LYS A N 1
ATOM 1240 C CA . LYS A 1 151 ? -19.020 -6.028 -2.699 1.00 96.12 151 LYS A CA 1
ATOM 1241 C C . LYS A 1 151 ? -18.931 -7.031 -1.546 1.00 96.12 151 LYS A C 1
ATOM 1243 O O . LYS A 1 151 ? -19.345 -6.719 -0.433 1.00 96.12 151 LYS A O 1
ATOM 1248 N N . ARG A 1 152 ? -18.335 -8.208 -1.781 1.00 97.12 152 ARG A N 1
ATOM 1249 C CA . ARG A 1 152 ? -18.122 -9.238 -0.744 1.00 97.12 152 ARG A CA 1
ATOM 1250 C C . ARG A 1 152 ? -17.280 -8.750 0.447 1.00 97.12 152 ARG A C 1
ATOM 1252 O O . ARG A 1 152 ? -17.470 -9.244 1.550 1.00 97.12 152 ARG A O 1
ATOM 1259 N N . ASN A 1 153 ? -16.405 -7.764 0.236 1.00 93.75 153 ASN A N 1
ATOM 1260 C CA . ASN A 1 153 ? -15.478 -7.265 1.251 1.00 93.75 153 ASN A CA 1
ATOM 1261 C C . ASN A 1 153 ? -15.997 -6.018 1.984 1.00 93.75 153 ASN A C 1
ATOM 1263 O O . ASN A 1 153 ? -15.393 -5.622 2.974 1.00 93.75 153 ASN A O 1
ATOM 1267 N N . TRP A 1 154 ? -17.105 -5.398 1.556 1.00 95.88 154 TRP A N 1
ATOM 1268 C CA . TRP A 1 154 ? -17.548 -4.101 2.093 1.00 95.88 154 TRP A CA 1
ATOM 1269 C C . TRP A 1 154 ? -17.743 -4.092 3.610 1.00 95.88 154 TRP A C 1
ATOM 1271 O O . TRP A 1 154 ? -17.439 -3.092 4.247 1.00 95.88 154 TRP A O 1
ATOM 1281 N N . LYS A 1 155 ? -18.234 -5.194 4.197 1.00 94.19 155 LYS A N 1
ATOM 1282 C CA . LYS A 1 155 ? -18.419 -5.307 5.654 1.00 94.19 155 LYS A CA 1
ATOM 1283 C C . LYS A 1 155 ? -17.103 -5.201 6.424 1.00 94.19 155 LYS A C 1
ATOM 1285 O O . LYS A 1 155 ? -17.113 -4.663 7.519 1.00 94.19 155 LYS A O 1
ATOM 1290 N N . VAL A 1 156 ? -16.023 -5.735 5.858 1.00 92.75 156 VAL A N 1
ATOM 1291 C CA . VAL A 1 156 ? -14.687 -5.719 6.463 1.00 92.75 156 VAL A CA 1
ATOM 1292 C C . VAL A 1 156 ? -14.034 -4.371 6.192 1.00 92.75 156 VAL A C 1
ATOM 1294 O O . VAL A 1 156 ? -13.686 -3.662 7.125 1.00 92.75 156 VAL A O 1
ATOM 1297 N N . VAL A 1 157 ? -13.976 -3.980 4.916 1.00 93.06 157 VAL A N 1
ATOM 1298 C CA . VAL A 1 157 ? -13.235 -2.800 4.461 1.00 93.06 157 VAL A CA 1
ATOM 1299 C C . VAL A 1 157 ? -13.728 -1.524 5.134 1.00 93.06 157 VAL A C 1
ATOM 1301 O O . VAL A 1 157 ? -12.919 -0.776 5.658 1.00 93.06 157 VAL A O 1
ATOM 1304 N N . LYS A 1 158 ? -15.047 -1.300 5.202 1.00 93.31 158 LYS A N 1
ATOM 1305 C CA . LYS A 1 158 ? -15.623 -0.079 5.796 1.00 93.31 158 LYS A CA 1
ATOM 1306 C C . LYS A 1 158 ? -15.363 0.077 7.304 1.00 93.31 158 LYS A C 1
ATOM 1308 O O . LYS A 1 158 ? -15.618 1.144 7.841 1.00 93.31 158 LYS A O 1
ATOM 1313 N N . ASN A 1 159 ? -14.983 -1.012 7.974 1.00 90.62 159 ASN A N 1
ATOM 1314 C CA . ASN A 1 159 ? -14.772 -1.072 9.417 1.00 90.62 159 ASN A CA 1
ATOM 1315 C C . ASN A 1 159 ? -13.271 -1.081 9.768 1.00 90.62 159 ASN A C 1
ATOM 1317 O O . ASN A 1 159 ? -12.935 -1.287 10.929 1.00 90.62 159 ASN A O 1
ATOM 1321 N N . HIS A 1 160 ? -12.367 -0.924 8.791 1.00 89.62 160 HIS A N 1
ATOM 1322 C CA . HIS A 1 160 ? -10.959 -0.684 9.098 1.00 89.62 160 HIS A CA 1
ATOM 1323 C C . HIS A 1 160 ? -10.802 0.680 9.761 1.00 89.62 160 HIS A C 1
ATOM 1325 O O . HIS A 1 160 ? -11.350 1.668 9.275 1.00 89.62 160 HIS A O 1
ATOM 1331 N N . GLU A 1 161 ? -10.031 0.717 10.838 1.00 86.25 161 GLU A N 1
ATOM 1332 C CA . GLU A 1 161 ? -9.713 1.916 11.601 1.00 86.25 161 GLU A CA 1
ATOM 1333 C C . GLU A 1 161 ? -8.202 1.950 11.824 1.00 86.25 161 GLU A C 1
ATOM 1335 O O . GLU A 1 161 ? -7.586 0.913 12.077 1.00 86.25 161 GLU A O 1
ATOM 1340 N N . ASP A 1 162 ? -7.622 3.138 11.723 1.00 88.94 162 ASP A N 1
ATOM 1341 C CA . ASP A 1 162 ? -6.242 3.427 12.092 1.00 88.94 162 ASP A CA 1
ATOM 1342 C C . ASP A 1 162 ? -6.199 4.787 12.807 1.00 88.94 162 ASP A C 1
ATOM 1344 O O . ASP A 1 162 ? -7.118 5.602 12.679 1.00 88.94 162 ASP A O 1
ATOM 1348 N N . VAL A 1 163 ? -5.139 5.037 13.574 1.00 86.62 163 VAL A N 1
ATOM 1349 C CA . VAL A 1 163 ? -4.921 6.341 14.219 1.00 86.62 163 VAL A CA 1
ATOM 1350 C C . VAL A 1 163 ? -4.633 7.445 13.198 1.00 86.62 163 VAL A C 1
ATOM 1352 O O . VAL A 1 163 ? -4.868 8.617 13.487 1.00 86.62 163 VAL A O 1
ATOM 1355 N N . ASP A 1 164 ? -4.157 7.082 12.004 1.00 89.81 164 ASP A N 1
ATOM 1356 C CA . ASP A 1 164 ? -3.956 7.968 10.864 1.00 89.81 164 ASP A CA 1
ATOM 1357 C C . ASP A 1 164 ? -5.202 7.986 9.946 1.00 89.81 164 ASP A C 1
ATOM 1359 O O . ASP A 1 164 ? -5.520 6.983 9.289 1.00 89.81 164 ASP A O 1
ATOM 1363 N N . PRO A 1 165 ? -5.911 9.128 9.828 1.00 91.44 165 PRO A N 1
ATOM 1364 C CA . PRO A 1 165 ? -7.098 9.234 8.983 1.00 91.44 165 PRO A CA 1
ATOM 1365 C C . PRO A 1 165 ? -6.834 9.001 7.491 1.00 91.44 165 PRO A C 1
ATOM 1367 O O . PRO A 1 165 ? -7.711 8.494 6.789 1.00 91.44 165 PRO A O 1
ATOM 1370 N N . LEU A 1 166 ? -5.652 9.365 6.981 1.00 92.69 166 LEU A N 1
ATOM 1371 C CA . LEU A 1 166 ? -5.336 9.163 5.564 1.00 92.69 166 LEU A CA 1
ATOM 1372 C C . LEU A 1 166 ? -5.040 7.685 5.288 1.00 92.69 166 LEU A C 1
ATOM 1374 O O . LEU A 1 166 ? -5.533 7.152 4.295 1.00 92.69 166 LEU A O 1
ATOM 1378 N N . PHE A 1 167 ? -4.357 7.005 6.213 1.00 95.06 167 PHE A N 1
ATOM 1379 C CA . PHE A 1 167 ? -4.159 5.557 6.117 1.00 95.06 167 PHE A CA 1
ATOM 1380 C C . PHE A 1 167 ? -5.474 4.792 6.274 1.00 95.06 167 PHE A C 1
ATOM 1382 O O . PHE A 1 167 ? -5.738 3.838 5.545 1.00 95.06 167 PHE A O 1
ATOM 1389 N N . THR A 1 168 ? -6.375 5.272 7.133 1.00 94.75 168 THR A N 1
ATOM 1390 C CA . THR A 1 168 ? -7.753 4.768 7.185 1.00 94.75 168 THR A CA 1
ATOM 1391 C C . THR A 1 168 ? -8.436 4.904 5.821 1.00 94.75 168 THR A C 1
ATOM 1393 O O . THR A 1 168 ? -9.039 3.947 5.339 1.00 94.75 168 THR A O 1
ATOM 1396 N N . ALA A 1 169 ? -8.304 6.053 5.148 1.00 95.75 169 ALA A N 1
ATOM 1397 C CA . ALA A 1 169 ? -8.861 6.242 3.809 1.00 95.75 169 ALA A CA 1
ATOM 1398 C C . ALA A 1 169 ? -8.238 5.295 2.766 1.00 95.75 169 ALA A C 1
ATOM 1400 O O . ALA A 1 169 ? -8.965 4.806 1.900 1.00 95.75 169 ALA A O 1
ATOM 1401 N N . PHE A 1 170 ? -6.938 4.996 2.867 1.00 96.50 170 PHE A N 1
ATOM 1402 C CA . PHE A 1 170 ? -6.260 3.990 2.044 1.00 96.50 170 PHE A CA 1
ATOM 1403 C C . PHE A 1 170 ? -6.832 2.584 2.273 1.00 96.50 170 PHE A C 1
ATOM 1405 O O . PHE A 1 170 ? -7.243 1.922 1.319 1.00 96.50 170 PHE A O 1
ATOM 1412 N N . LEU A 1 171 ? -6.940 2.144 3.530 1.00 95.31 171 LEU A N 1
ATOM 1413 C CA . LEU A 1 171 ? -7.480 0.826 3.889 1.00 95.31 171 LEU A CA 1
ATOM 1414 C C . LEU A 1 171 ? -8.952 0.668 3.495 1.00 95.31 171 LEU A C 1
ATOM 1416 O O . LEU A 1 171 ? -9.387 -0.420 3.115 1.00 95.31 171 LEU A O 1
ATOM 1420 N N . GLN A 1 172 ? -9.720 1.754 3.574 1.00 96.44 172 GLN A N 1
ATOM 1421 C CA . GLN A 1 172 ? -11.126 1.798 3.186 1.00 96.44 172 GLN A CA 1
ATOM 1422 C C . GLN A 1 172 ? -11.333 2.053 1.683 1.00 96.44 172 GLN A C 1
ATOM 1424 O O . GLN A 1 172 ? -12.478 2.126 1.228 1.00 96.44 172 GLN A O 1
ATOM 1429 N N . ALA A 1 173 ? -10.274 2.209 0.886 1.00 97.00 173 ALA A N 1
ATOM 1430 C CA . ALA A 1 173 ? -10.406 2.544 -0.523 1.00 97.00 173 ALA A CA 1
ATOM 1431 C C . ALA A 1 173 ? -10.954 1.363 -1.342 1.00 97.00 173 ALA A C 1
ATOM 1433 O O . ALA A 1 173 ? -10.550 0.210 -1.198 1.00 97.00 173 ALA A O 1
ATOM 1434 N N . GLY A 1 174 ? -11.882 1.655 -2.254 1.00 95.56 174 GLY A N 1
ATOM 1435 C CA . GLY A 1 174 ? -12.312 0.719 -3.293 1.00 95.56 174 GLY A CA 1
ATOM 1436 C C . GLY A 1 174 ? -11.457 0.822 -4.556 1.00 95.56 174 GLY A C 1
ATOM 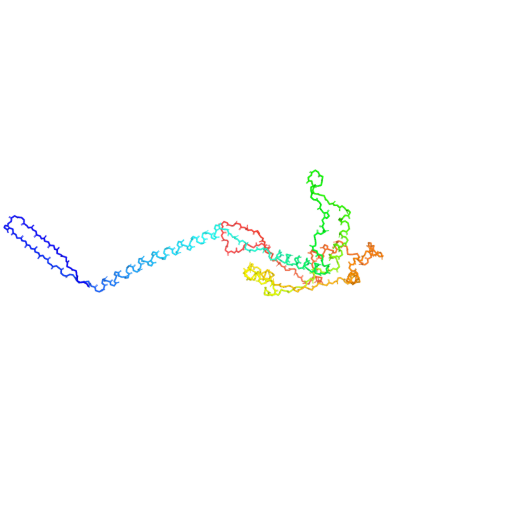1437 O O . GLY A 1 174 ? -11.242 -0.180 -5.234 1.00 95.56 174 GLY A O 1
ATOM 1438 N N . PHE A 1 175 ? -10.987 2.034 -4.857 1.00 95.44 175 PHE A N 1
ATOM 1439 C CA . PHE A 1 175 ? -10.131 2.390 -5.988 1.00 95.44 175 PHE A CA 1
ATOM 1440 C C . PHE A 1 175 ? -9.173 3.510 -5.565 1.00 95.44 175 PHE A C 1
ATOM 1442 O O . PHE A 1 175 ? -9.477 4.271 -4.648 1.00 95.44 175 PHE A O 1
ATOM 1449 N N . ALA A 1 176 ? -8.060 3.662 -6.278 1.00 96.50 176 ALA A N 1
ATOM 1450 C CA . ALA A 1 176 ? -7.168 4.808 -6.148 1.00 96.50 176 ALA A CA 1
ATOM 1451 C C . ALA A 1 176 ? -6.882 5.403 -7.531 1.00 96.50 176 ALA A C 1
ATOM 1453 O O . ALA A 1 176 ? -6.729 4.673 -8.510 1.00 96.50 176 ALA A O 1
ATOM 1454 N N . ARG A 1 177 ? -6.807 6.731 -7.612 1.00 95.25 177 ARG A N 1
ATOM 1455 C CA . ARG A 1 177 ? -6.287 7.450 -8.776 1.00 95.25 177 ARG A CA 1
ATOM 1456 C C . ARG A 1 177 ? -4.874 7.895 -8.452 1.00 95.25 177 ARG A C 1
ATOM 1458 O O . ARG A 1 177 ? -4.691 8.582 -7.455 1.00 95.25 177 ARG A O 1
ATOM 1465 N N . VAL A 1 178 ? -3.918 7.556 -9.308 1.00 96.50 178 VAL A N 1
ATOM 1466 C CA . VAL A 1 178 ? -2.508 7.926 -9.152 1.00 96.50 178 VAL A CA 1
ATOM 1467 C C . VAL A 1 178 ? -2.059 8.684 -10.395 1.00 96.50 178 VAL A C 1
ATOM 1469 O O . VAL A 1 178 ? -2.382 8.290 -11.514 1.00 96.50 178 VAL A O 1
ATOM 1472 N N . VAL A 1 179 ? -1.334 9.777 -10.193 1.00 95.69 179 VAL A N 1
ATOM 1473 C CA . VAL A 1 179 ? -0.663 10.551 -11.237 1.00 95.69 179 VAL A CA 1
ATOM 1474 C C . VAL A 1 179 ? 0.823 10.538 -10.918 1.00 95.69 179 VAL A C 1
ATOM 1476 O O . VAL A 1 179 ? 1.223 10.957 -9.833 1.00 95.69 179 VAL A O 1
ATOM 1479 N N . VAL A 1 180 ? 1.629 10.037 -11.853 1.00 95.06 180 VAL A N 1
ATOM 1480 C CA . VAL A 1 180 ? 3.085 9.948 -11.708 1.00 95.06 180 VAL A CA 1
ATOM 1481 C C . VAL A 1 180 ? 3.735 10.667 -12.888 1.00 95.06 180 VAL A C 1
ATOM 1483 O O . VAL A 1 180 ? 3.469 10.289 -14.032 1.00 95.06 180 VAL A O 1
ATOM 1486 N N . PRO A 1 181 ? 4.551 11.705 -12.645 1.00 94.75 181 PRO A N 1
ATOM 1487 C CA . PRO A 1 181 ? 5.314 12.355 -13.700 1.00 94.75 181 PRO A CA 1
ATOM 1488 C C . PRO A 1 181 ? 6.376 11.418 -14.282 1.00 94.75 181 PRO A C 1
ATOM 1490 O O . PRO A 1 181 ? 6.993 10.627 -13.567 1.00 94.75 181 PRO A O 1
ATOM 1493 N N . VAL A 1 182 ? 6.610 11.535 -15.587 1.00 88.75 182 VAL A N 1
ATOM 1494 C CA . VAL A 1 182 ? 7.771 10.937 -16.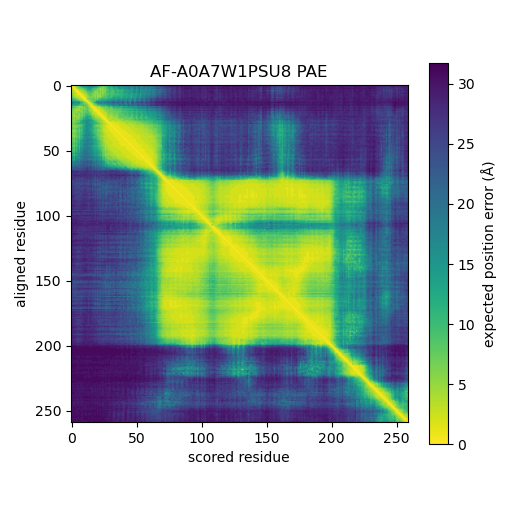256 1.00 88.75 182 VAL A CA 1
ATOM 1495 C C . VAL A 1 182 ? 8.891 11.966 -16.231 1.00 88.75 182 VAL A C 1
ATOM 1497 O O . VAL A 1 182 ? 8.649 13.140 -16.523 1.00 88.75 182 VAL A O 1
ATOM 1500 N N . ARG A 1 183 ? 10.114 11.537 -15.919 1.00 87.38 183 ARG A N 1
ATOM 1501 C CA . ARG A 1 183 ? 11.280 12.419 -16.000 1.00 87.38 183 ARG A CA 1
ATOM 1502 C C . ARG A 1 183 ? 11.459 12.888 -17.443 1.00 87.38 183 ARG A C 1
ATOM 1504 O O . ARG A 1 183 ? 11.461 12.032 -18.330 1.00 87.38 183 ARG A O 1
ATOM 1511 N N . PRO A 1 184 ? 11.693 14.186 -17.709 1.00 84.44 184 PRO A N 1
ATOM 1512 C CA . PRO A 1 184 ? 11.772 14.709 -19.076 1.00 84.44 184 PRO A CA 1
ATOM 1513 C C . PRO A 1 184 ? 12.711 13.918 -19.996 1.00 84.44 184 PRO A C 1
ATOM 1515 O O . PRO A 1 184 ? 12.345 13.581 -21.120 1.00 84.44 184 PRO A O 1
ATOM 1518 N N . MET A 1 185 ? 13.868 13.522 -19.472 1.00 83.12 185 MET A N 1
ATOM 1519 C CA . MET A 1 185 ? 14.862 12.680 -20.141 1.00 83.12 185 MET A CA 1
ATOM 1520 C C . MET A 1 185 ? 14.340 11.317 -20.609 1.00 83.12 185 MET A C 1
ATOM 1522 O O . MET A 1 185 ? 14.721 10.825 -21.663 1.00 83.12 185 MET A O 1
ATOM 1526 N N . PHE A 1 186 ? 13.443 10.699 -19.846 1.00 84.88 186 PHE A N 1
ATOM 1527 C CA . PHE A 1 186 ? 12.906 9.376 -20.152 1.00 84.88 186 PHE A CA 1
ATOM 1528 C C . PHE A 1 186 ? 11.645 9.432 -21.021 1.00 84.88 186 PHE A C 1
ATOM 1530 O O . PHE A 1 186 ? 11.091 8.384 -21.347 1.00 84.88 186 PHE A O 1
ATOM 1537 N N . THR A 1 187 ? 11.192 10.622 -21.437 1.00 79.31 187 THR A N 1
ATOM 1538 C CA . THR A 1 187 ? 9.944 10.795 -22.200 1.00 79.31 187 THR A CA 1
ATOM 1539 C C . THR A 1 187 ? 9.919 9.933 -23.461 1.00 79.31 187 THR A C 1
ATOM 1541 O O . THR A 1 187 ? 8.969 9.180 -23.674 1.00 79.31 187 THR A O 1
ATOM 1544 N N . GLU A 1 188 ? 10.968 9.991 -24.284 1.00 76.69 188 GLU A N 1
ATOM 1545 C CA . GLU A 1 188 ? 11.033 9.210 -25.526 1.00 76.69 188 GLU A CA 1
ATOM 1546 C C . GLU A 1 188 ? 11.109 7.704 -25.255 1.00 76.69 188 GLU A C 1
ATOM 1548 O O . GLU A 1 188 ? 10.415 6.923 -25.909 1.00 76.69 188 GLU A O 1
ATOM 1553 N N . ALA A 1 189 ? 11.877 7.297 -24.242 1.00 82.31 189 ALA A N 1
ATOM 1554 C CA . ALA A 1 189 ? 12.018 5.897 -23.854 1.00 82.31 189 ALA A CA 1
ATOM 1555 C C . ALA A 1 189 ? 10.696 5.306 -23.328 1.00 82.31 189 ALA A C 1
ATOM 1557 O O . ALA A 1 189 ? 10.332 4.184 -23.681 1.00 82.31 189 ALA A O 1
ATOM 1558 N N . VAL A 1 190 ? 9.928 6.071 -22.545 1.00 86.75 190 VAL A N 1
ATOM 1559 C CA . VAL A 1 190 ? 8.590 5.673 -22.080 1.00 86.75 190 VAL A CA 1
ATOM 1560 C C . VAL A 1 190 ? 7.597 5.631 -23.238 1.00 86.75 190 VAL A C 1
ATOM 1562 O O . VAL A 1 190 ? 6.843 4.667 -23.351 1.00 86.75 190 VAL A O 1
ATOM 1565 N N . LEU A 1 191 ? 7.611 6.609 -24.149 1.00 80.12 191 LEU A N 1
ATOM 1566 C CA . LEU A 1 191 ? 6.762 6.576 -25.347 1.00 80.12 191 LEU A CA 1
ATOM 1567 C C . LEU A 1 191 ? 7.079 5.373 -26.245 1.00 80.12 191 LEU A C 1
ATOM 1569 O O . LEU A 1 191 ? 6.162 4.757 -26.793 1.00 80.12 191 LEU A O 1
ATOM 1573 N N . HIS A 1 192 ? 8.358 5.019 -26.385 1.00 79.06 192 HIS A N 1
ATOM 1574 C CA . HIS A 1 192 ? 8.773 3.802 -27.070 1.00 79.06 192 HIS A CA 1
ATOM 1575 C C . HIS A 1 192 ? 8.230 2.557 -26.367 1.00 79.06 192 HIS A C 1
ATOM 1577 O O . HIS A 1 192 ? 7.642 1.700 -27.028 1.00 79.06 192 HIS A O 1
ATOM 1583 N N . PHE A 1 193 ? 8.377 2.471 -25.042 1.00 85.38 193 PHE A N 1
ATOM 1584 C CA . PHE A 1 193 ? 7.855 1.360 -24.249 1.00 85.38 193 PHE A CA 1
ATOM 1585 C C . PHE A 1 193 ? 6.338 1.207 -24.420 1.00 85.38 193 PHE A C 1
ATOM 1587 O O . PHE A 1 193 ? 5.867 0.115 -24.710 1.00 85.38 193 PHE A O 1
ATOM 1594 N N . VAL A 1 194 ? 5.571 2.300 -24.356 1.00 84.12 194 VAL A N 1
ATOM 1595 C CA . VAL A 1 194 ? 4.109 2.275 -24.559 1.00 84.12 194 VAL A CA 1
ATOM 1596 C C . VAL A 1 194 ? 3.729 1.756 -25.948 1.00 84.12 194 VAL A C 1
ATOM 1598 O O . VAL A 1 194 ? 2.726 1.062 -26.095 1.00 84.12 194 VAL A O 1
ATOM 1601 N N . LYS A 1 195 ? 4.514 2.079 -26.982 1.00 75.25 195 LYS A N 1
ATOM 1602 C CA . LYS A 1 195 ? 4.241 1.640 -28.360 1.00 75.25 195 LYS A CA 1
ATOM 1603 C C . LYS A 1 195 ? 4.670 0.201 -28.642 1.00 75.25 195 LYS A C 1
ATOM 1605 O O . LYS A 1 195 ? 4.014 -0.474 -29.428 1.00 75.25 195 LYS A O 1
ATOM 1610 N N . SER A 1 196 ? 5.792 -0.234 -28.075 1.00 77.75 196 SER A N 1
ATOM 1611 C CA . SER A 1 196 ? 6.465 -1.488 -28.447 1.00 77.75 196 SER A CA 1
ATOM 1612 C C . SER A 1 196 ? 6.361 -2.592 -27.393 1.00 77.75 196 SER A C 1
ATOM 1614 O O . SER A 1 196 ? 6.585 -3.756 -27.712 1.00 77.75 196 SER A O 1
ATOM 1616 N N . GLY A 1 197 ? 6.068 -2.240 -26.140 1.00 79.25 197 GLY A N 1
ATOM 1617 C CA . GLY A 1 197 ? 6.190 -3.121 -24.976 1.00 79.25 197 GLY A CA 1
ATOM 1618 C C . GLY A 1 197 ? 7.637 -3.440 -24.583 1.00 79.25 197 GLY A C 1
ATOM 1619 O O . GLY A 1 197 ? 7.856 -4.245 -23.682 1.00 79.25 197 GLY A O 1
ATOM 1620 N N . GLN A 1 198 ? 8.630 -2.847 -25.251 1.00 77.06 198 GLN A N 1
ATOM 1621 C CA . GLN A 1 198 ? 10.045 -3.134 -25.033 1.00 77.06 198 GLN A CA 1
ATOM 1622 C C . GLN A 1 198 ? 10.743 -1.961 -24.355 1.00 77.06 198 GLN A C 1
ATOM 1624 O O . GLN A 1 198 ? 10.598 -0.801 -24.759 1.00 77.06 198 GLN A O 1
ATOM 1629 N N . VAL A 1 199 ? 11.531 -2.280 -23.325 1.00 78.88 199 VAL A N 1
ATOM 1630 C CA . VAL A 1 199 ? 12.439 -1.311 -22.709 1.00 78.88 199 VAL A CA 1
ATOM 1631 C C . VAL A 1 199 ? 13.462 -0.891 -23.753 1.00 78.88 199 VAL A C 1
ATOM 1633 O O . VAL A 1 199 ? 13.993 -1.717 -24.499 1.00 78.88 199 VAL A O 1
ATOM 1636 N N . TRP A 1 200 ? 13.708 0.413 -23.829 1.00 65.19 200 TRP A N 1
ATOM 1637 C CA . TRP A 1 200 ? 14.711 0.961 -24.725 1.00 65.19 200 TRP A CA 1
ATOM 1638 C C . TRP A 1 200 ? 16.106 0.515 -24.266 1.00 65.19 200 TRP A C 1
ATOM 1640 O O . TRP A 1 200 ? 16.682 1.093 -23.351 1.00 65.19 200 TRP A O 1
ATOM 1650 N N . ASN A 1 201 ? 16.646 -0.526 -24.904 1.00 58.16 201 ASN A N 1
ATOM 1651 C CA . ASN A 1 201 ? 17.975 -1.078 -24.605 1.00 58.16 201 ASN A CA 1
ATOM 1652 C C . ASN A 1 201 ? 19.127 -0.337 -25.307 1.00 58.16 201 ASN A C 1
ATOM 1654 O O . ASN A 1 201 ? 20.269 -0.776 -25.221 1.00 58.16 201 ASN A O 1
ATOM 1658 N N . GLY A 1 202 ? 18.831 0.781 -25.978 1.00 52.88 202 GLY A N 1
ATOM 1659 C CA . GLY A 1 202 ? 19.806 1.598 -26.688 1.00 52.88 202 GLY A CA 1
ATOM 1660 C C . GLY A 1 202 ? 20.364 0.925 -27.944 1.00 52.88 202 GLY A C 1
ATOM 1661 O O . GLY A 1 202 ? 21.045 -0.093 -27.899 1.00 52.88 202 GLY A O 1
ATOM 1662 N N . SER A 1 203 ? 20.223 1.592 -29.082 1.00 37.56 203 SER A N 1
ATOM 1663 C CA . SER A 1 203 ? 21.461 1.971 -29.758 1.00 37.56 203 SER A CA 1
ATOM 1664 C C . SER A 1 203 ? 21.988 3.200 -29.006 1.00 37.56 203 SER A C 1
ATOM 1666 O O . SER A 1 203 ? 21.494 4.303 -29.211 1.00 37.56 203 SER A O 1
ATOM 1668 N N . GLU A 1 204 ? 22.907 2.872 -28.089 1.00 38.09 204 GLU A N 1
ATOM 1669 C CA . GLU A 1 204 ? 23.644 3.601 -27.038 1.00 38.09 204 GLU A CA 1
ATOM 1670 C C . GLU A 1 204 ? 22.899 4.085 -25.764 1.00 38.09 204 GLU A C 1
ATOM 1672 O O . GLU A 1 204 ? 22.058 4.981 -25.824 1.00 38.09 204 GLU A O 1
ATOM 1677 N N . PRO A 1 205 ? 23.207 3.487 -24.585 1.00 41.12 205 PRO A N 1
ATOM 1678 C CA . PRO A 1 205 ? 22.850 4.002 -23.264 1.00 41.12 205 PRO A CA 1
ATOM 1679 C C . PRO A 1 205 ? 23.839 5.089 -22.809 1.00 41.12 205 PRO A C 1
ATOM 1681 O O . PRO A 1 205 ? 24.999 5.065 -23.229 1.00 41.12 205 PRO A O 1
ATOM 1684 N N . PRO A 1 206 ? 23.423 5.998 -21.910 1.00 41.62 206 PRO A N 1
ATOM 1685 C CA . PRO A 1 206 ? 24.255 7.111 -21.499 1.00 41.62 206 PRO A CA 1
ATOM 1686 C C . PRO A 1 206 ? 25.614 6.676 -20.959 1.00 41.62 206 PRO A C 1
ATOM 1688 O O . PRO A 1 206 ? 25.710 5.925 -19.984 1.00 41.62 206 PRO A O 1
ATOM 1691 N N . LEU A 1 207 ? 26.672 7.172 -21.602 1.00 39.03 207 LEU A N 1
ATOM 1692 C CA . LEU A 1 207 ? 28.033 7.131 -21.077 1.00 39.03 207 LEU A CA 1
ATOM 1693 C C . LEU A 1 207 ? 28.080 7.908 -19.748 1.00 39.03 207 LEU A C 1
ATOM 1695 O O . LEU A 1 207 ? 27.217 8.730 -19.468 1.00 39.03 207 LEU A O 1
ATOM 1699 N N . ILE A 1 208 ? 29.116 7.703 -18.931 1.00 39.66 208 ILE A N 1
ATOM 1700 C CA . ILE A 1 208 ? 29.308 8.386 -17.627 1.00 39.66 208 ILE A CA 1
ATOM 1701 C C . ILE A 1 208 ? 29.244 9.938 -17.726 1.00 39.66 208 ILE A C 1
ATOM 1703 O O . ILE A 1 208 ? 29.078 10.611 -16.712 1.00 39.66 208 ILE A O 1
ATOM 1707 N N . ASN A 1 209 ? 29.313 10.498 -18.943 1.00 44.12 209 ASN A N 1
ATOM 1708 C CA . ASN A 1 209 ? 29.222 11.928 -19.262 1.00 44.12 209 ASN A CA 1
ATOM 1709 C C . ASN A 1 209 ? 27.935 12.336 -20.007 1.00 44.12 209 ASN A C 1
ATOM 1711 O O . ASN A 1 209 ? 27.865 13.448 -20.523 1.00 44.12 209 ASN A O 1
ATOM 1715 N N . ASP A 1 210 ? 26.971 11.437 -20.153 1.00 45.88 210 ASP A N 1
ATOM 1716 C CA . ASP A 1 210 ? 25.773 11.669 -20.948 1.00 45.88 210 ASP A CA 1
ATOM 1717 C C . ASP A 1 210 ? 24.637 12.167 -20.046 1.00 45.88 210 ASP A C 1
ATOM 1719 O O . ASP A 1 210 ? 24.467 11.695 -18.918 1.00 45.88 210 ASP A O 1
ATOM 1723 N N . GLU A 1 211 ? 23.882 13.151 -20.535 1.00 48.06 211 GLU A N 1
ATOM 1724 C CA . GLU A 1 211 ? 22.884 13.904 -19.765 1.00 48.06 211 GLU A CA 1
ATOM 1725 C C . GLU A 1 211 ? 21.842 12.970 -19.132 1.00 48.06 211 GLU A C 1
ATOM 1727 O O . GLU A 1 211 ? 21.361 13.250 -18.038 1.00 48.06 211 GLU A O 1
ATOM 1732 N N . LEU A 1 212 ? 21.596 11.808 -19.758 1.00 45.03 212 LEU A N 1
ATOM 1733 C CA . LEU A 1 212 ? 20.675 10.754 -19.327 1.00 45.03 212 LEU A CA 1
ATOM 1734 C C . LEU A 1 212 ? 21.122 9.919 -18.103 1.00 45.03 212 LEU A C 1
ATOM 1736 O O . LEU A 1 212 ? 20.315 9.165 -17.549 1.00 45.03 212 LEU A O 1
ATOM 1740 N N . TYR A 1 213 ? 22.378 10.032 -17.656 1.00 47.47 213 TYR A N 1
ATOM 1741 C CA . TYR A 1 213 ? 22.903 9.297 -16.501 1.00 47.47 213 TYR A CA 1
ATOM 1742 C C . TYR A 1 213 ? 22.510 9.977 -15.179 1.00 47.47 213 TYR A C 1
ATOM 1744 O O . TYR A 1 213 ? 23.178 10.889 -14.688 1.00 47.47 213 TYR A O 1
ATOM 1752 N N . LEU A 1 214 ? 21.444 9.491 -14.538 1.00 53.47 214 LEU A N 1
ATOM 1753 C CA . LEU A 1 214 ? 21.191 9.816 -13.134 1.00 53.47 214 LEU A CA 1
ATOM 1754 C C . LEU A 1 214 ? 22.220 9.088 -12.265 1.00 53.47 214 LEU A C 1
ATOM 1756 O O . LEU A 1 214 ? 22.169 7.872 -12.084 1.00 53.47 214 LEU A O 1
ATOM 1760 N N . SER A 1 215 ? 23.177 9.850 -11.735 1.00 54.09 215 SER A N 1
ATOM 1761 C CA . SER A 1 215 ? 24.107 9.366 -10.718 1.00 54.09 215 SER A CA 1
ATOM 1762 C C . SER A 1 215 ? 23.324 8.777 -9.542 1.00 54.09 215 SER A C 1
ATOM 1764 O O . SER A 1 215 ? 22.377 9.398 -9.065 1.00 54.09 215 SER A O 1
ATOM 1766 N N . ILE A 1 216 ? 23.765 7.630 -9.019 1.00 46.91 216 ILE A N 1
ATOM 1767 C CA . ILE A 1 216 ? 23.251 7.026 -7.773 1.00 46.91 216 ILE A CA 1
ATOM 1768 C C . ILE A 1 216 ? 23.241 8.059 -6.630 1.00 46.91 216 ILE A C 1
ATOM 1770 O O . ILE A 1 216 ? 22.407 8.003 -5.741 1.00 46.91 216 ILE A O 1
ATOM 1774 N N . VAL A 1 217 ? 24.119 9.067 -6.679 1.00 42.19 217 VAL A N 1
ATOM 1775 C CA . VAL A 1 217 ? 24.123 10.195 -5.736 1.00 42.19 217 VAL A CA 1
ATOM 1776 C C . VAL A 1 217 ? 22.875 11.077 -5.873 1.00 42.19 217 VAL A C 1
ATOM 1778 O O . VAL A 1 217 ? 22.369 11.550 -4.863 1.00 42.19 217 VAL A O 1
ATOM 1781 N N . ASN A 1 218 ? 22.364 11.301 -7.086 1.00 52.72 218 ASN A N 1
ATOM 1782 C CA . ASN A 1 218 ? 21.102 12.012 -7.306 1.00 52.72 218 ASN A CA 1
ATOM 1783 C C . ASN A 1 218 ? 19.903 11.145 -6.907 1.00 52.72 218 ASN A C 1
ATOM 1785 O O . ASN A 1 218 ? 18.973 11.672 -6.317 1.00 52.72 218 ASN A O 1
ATOM 1789 N N . GLU A 1 219 ? 19.957 9.830 -7.134 1.00 56.16 219 GLU A N 1
ATOM 1790 C CA . GLU A 1 219 ? 18.938 8.885 -6.649 1.00 56.16 219 GLU A CA 1
ATOM 1791 C C . GLU A 1 219 ? 18.875 8.867 -5.116 1.00 56.16 219 GLU A C 1
ATOM 1793 O O . GLU A 1 219 ? 17.802 8.992 -4.538 1.00 56.16 219 GLU A O 1
ATOM 1798 N N . ILE A 1 220 ? 20.033 8.807 -4.451 1.00 49.50 220 ILE A N 1
ATOM 1799 C CA . ILE A 1 220 ? 20.142 8.896 -2.994 1.00 49.50 220 ILE A CA 1
ATOM 1800 C C . ILE A 1 220 ? 19.674 10.269 -2.510 1.00 49.50 220 ILE A C 1
ATOM 1802 O O . ILE A 1 220 ? 18.945 10.320 -1.536 1.00 49.50 220 ILE A O 1
ATOM 1806 N N . LYS A 1 221 ? 20.015 11.376 -3.181 1.00 52.88 221 LYS A N 1
ATOM 1807 C CA . LYS A 1 221 ? 19.517 12.716 -2.817 1.00 52.88 221 LYS A CA 1
ATOM 1808 C C . LYS A 1 221 ? 18.000 12.844 -2.972 1.00 52.88 221 LYS A C 1
ATOM 1810 O O . LYS A 1 221 ? 17.360 13.377 -2.078 1.00 52.88 221 LYS A O 1
ATOM 1815 N N . GLU A 1 222 ? 17.418 12.332 -4.052 1.00 60.09 222 GLU A N 1
ATOM 1816 C CA . GLU A 1 222 ? 15.964 12.342 -4.275 1.00 60.09 222 GLU A CA 1
ATOM 1817 C C . GLU A 1 222 ? 15.212 11.408 -3.321 1.00 60.09 222 GLU A C 1
ATOM 1819 O O . GLU A 1 222 ? 14.096 11.725 -2.911 1.00 60.09 222 GLU A O 1
ATOM 1824 N N . ALA A 1 223 ? 15.825 10.278 -2.954 1.00 52.16 223 ALA A N 1
ATOM 1825 C CA . ALA A 1 223 ? 15.306 9.355 -1.952 1.00 52.16 223 ALA A CA 1
ATOM 1826 C C . ALA A 1 223 ? 15.506 9.867 -0.515 1.00 52.16 223 ALA A C 1
ATOM 1828 O O . ALA A 1 223 ? 14.725 9.506 0.364 1.00 52.16 223 ALA A O 1
ATOM 1829 N N . GLN A 1 224 ? 16.543 10.677 -0.262 1.00 50.06 224 GLN A N 1
ATOM 1830 C CA . GLN A 1 224 ? 16.903 11.134 1.078 1.00 50.06 224 GLN A CA 1
ATOM 1831 C C . GLN A 1 224 ? 16.356 12.505 1.443 1.00 50.06 224 GLN A C 1
ATOM 1833 O O . GLN A 1 224 ? 15.970 12.628 2.593 1.00 50.06 224 GLN A O 1
ATOM 1838 N N . GLU A 1 225 ? 16.296 13.529 0.580 1.00 51.25 225 GLU A N 1
ATOM 1839 C CA . GLU A 1 225 ? 15.834 14.847 1.040 1.00 51.25 225 GLU A CA 1
ATOM 1840 C C . GLU A 1 225 ? 15.666 15.922 -0.058 1.00 51.25 225 GLU A C 1
ATOM 1842 O O . GLU A 1 225 ? 16.531 16.123 -0.906 1.00 51.25 225 GLU A O 1
ATOM 1847 N N . LYS A 1 226 ? 14.608 16.729 0.137 1.00 47.31 226 LYS A N 1
ATOM 1848 C CA . LYS A 1 226 ? 14.431 18.152 -0.234 1.00 47.31 226 LYS A CA 1
ATOM 1849 C C . LYS A 1 226 ? 13.886 18.490 -1.627 1.00 47.31 226 LYS A C 1
ATOM 1851 O O . LYS A 1 226 ? 14.591 18.595 -2.624 1.00 47.31 226 LYS A O 1
ATOM 1856 N N . THR A 1 227 ? 12.598 18.848 -1.615 1.00 50.38 227 THR A N 1
ATOM 1857 C CA . THR A 1 227 ? 12.012 19.908 -2.447 1.00 50.38 227 THR A CA 1
ATOM 1858 C C . THR A 1 227 ? 13.006 21.066 -2.573 1.00 50.38 227 THR A C 1
ATOM 1860 O O . THR A 1 227 ? 13.294 21.721 -1.573 1.00 50.38 227 THR A O 1
ATOM 1863 N N . GLY A 1 228 ? 13.557 21.284 -3.768 1.00 45.97 228 GLY A N 1
ATOM 1864 C CA . GLY A 1 228 ? 14.563 22.313 -4.041 1.00 45.97 228 GLY A CA 1
ATOM 1865 C C . GLY A 1 228 ? 14.016 23.733 -3.893 1.00 45.97 228 GLY A C 1
ATOM 1866 O O . GLY A 1 228 ? 13.685 24.376 -4.883 1.00 45.97 228 GLY A O 1
ATOM 1867 N N . GLY A 1 229 ? 13.898 24.200 -2.655 1.00 57.12 229 GLY A N 1
ATOM 1868 C CA . GLY A 1 229 ? 13.796 25.612 -2.314 1.00 57.12 229 GLY A CA 1
ATOM 1869 C C . GLY A 1 229 ? 15.138 26.100 -1.782 1.00 57.12 229 GLY A C 1
ATOM 1870 O O . GLY A 1 229 ? 15.854 25.340 -1.132 1.00 57.12 229 GLY A O 1
ATOM 1871 N N . ASP A 1 230 ? 15.476 27.355 -2.061 1.00 65.38 230 ASP A N 1
ATOM 1872 C CA . ASP A 1 230 ? 16.568 28.030 -1.367 1.00 65.38 230 ASP A CA 1
ATOM 1873 C C . ASP A 1 230 ? 16.206 28.157 0.121 1.00 65.38 230 ASP A C 1
ATOM 1875 O O . ASP A 1 230 ? 15.076 28.525 0.458 1.00 65.38 230 ASP A O 1
ATOM 1879 N N . ASP A 1 231 ? 17.145 27.844 1.015 1.00 61.78 231 ASP A N 1
ATOM 1880 C CA . ASP A 1 231 ? 16.935 27.973 2.457 1.00 61.78 231 ASP A CA 1
ATOM 1881 C C . ASP A 1 231 ? 16.717 29.459 2.808 1.00 61.78 231 ASP A C 1
ATOM 1883 O O . ASP A 1 231 ? 17.629 30.284 2.703 1.00 61.78 231 ASP A O 1
ATOM 1887 N N . VAL A 1 232 ? 15.496 29.822 3.213 1.00 68.50 232 VAL A N 1
ATOM 1888 C CA . VAL A 1 232 ? 15.155 31.185 3.649 1.00 68.50 232 VAL A CA 1
ATOM 1889 C C . VAL A 1 232 ? 14.899 31.195 5.155 1.00 68.50 232 VAL A C 1
ATOM 1891 O O . VAL A 1 232 ? 13.851 30.746 5.616 1.00 68.50 232 VAL A O 1
ATOM 1894 N N . GLY A 1 233 ? 15.826 31.790 5.909 1.00 77.81 233 GLY A N 1
ATOM 1895 C CA . GLY A 1 233 ? 15.688 32.046 7.347 1.00 77.81 233 GLY A CA 1
ATOM 1896 C C . GLY A 1 233 ? 16.369 31.014 8.250 1.00 77.81 233 GLY A C 1
ATOM 1897 O O . GLY A 1 233 ? 17.088 30.134 7.788 1.00 77.81 233 GLY A O 1
ATOM 1898 N N . GLU A 1 234 ? 16.164 31.163 9.560 1.00 76.44 234 GLU A N 1
ATOM 1899 C CA . GLU A 1 234 ? 16.674 30.221 10.563 1.00 76.44 234 GLU A CA 1
ATOM 1900 C C . GLU A 1 234 ? 15.851 28.918 10.546 1.00 76.44 234 GLU A C 1
ATOM 1902 O O . GLU A 1 234 ? 14.619 28.975 10.435 1.00 76.44 234 GLU A O 1
ATOM 1907 N N . PRO A 1 235 ? 16.493 27.742 10.674 1.00 72.38 235 PRO A N 1
ATOM 1908 C CA . PRO A 1 235 ? 15.798 26.461 10.687 1.00 72.38 235 PRO A CA 1
ATOM 1909 C C . PRO A 1 235 ? 14.825 26.378 11.868 1.00 72.38 235 PRO A C 1
ATOM 1911 O O . PRO A 1 235 ? 15.116 26.823 12.979 1.00 72.38 235 PRO A O 1
ATOM 1914 N N . TRP A 1 236 ? 13.659 25.774 11.642 1.00 65.62 236 TRP A N 1
ATOM 1915 C CA . TRP A 1 236 ? 12.696 25.521 12.710 1.00 65.62 236 TRP A CA 1
ATOM 1916 C C . TRP A 1 236 ? 12.915 24.137 13.321 1.00 65.62 236 TRP A C 1
ATOM 1918 O O . TRP A 1 236 ? 13.231 23.162 12.639 1.00 65.62 236 TRP A O 1
ATOM 1928 N N . VAL A 1 237 ? 12.706 24.037 14.632 1.00 70.19 237 VAL A N 1
ATOM 1929 C CA . VAL A 1 237 ? 12.775 22.761 15.347 1.00 70.19 237 VAL A CA 1
ATOM 1930 C C . VAL A 1 237 ? 11.529 21.941 15.013 1.00 70.19 237 VAL A C 1
ATOM 1932 O O . VAL A 1 237 ? 10.411 22.315 15.371 1.00 70.19 237 VAL A O 1
ATOM 1935 N N . VAL A 1 238 ? 11.710 20.809 14.331 1.00 55.47 238 VAL A N 1
ATOM 1936 C CA . VAL A 1 238 ? 10.639 19.834 14.078 1.00 55.47 238 VAL A CA 1
ATOM 1937 C C . VAL A 1 238 ? 10.668 18.772 15.170 1.00 55.47 238 VAL A C 1
ATOM 1939 O O . VAL A 1 238 ? 11.664 18.074 15.347 1.00 55.47 238 VAL A O 1
ATOM 1942 N N . LYS A 1 239 ? 9.554 18.613 15.891 1.00 64.31 239 LYS A N 1
ATOM 1943 C CA . LYS A 1 239 ? 9.366 17.483 16.808 1.00 64.31 239 LYS A CA 1
ATOM 1944 C C . LYS A 1 239 ? 8.895 16.272 16.011 1.00 64.31 239 LYS A C 1
ATOM 1946 O O . LYS A 1 239 ? 7.761 16.250 15.539 1.00 64.31 239 LYS A O 1
ATOM 1951 N N . VAL A 1 240 ? 9.762 15.274 15.873 1.00 59.97 240 VAL A N 1
ATOM 1952 C CA . VAL A 1 240 ? 9.421 13.998 15.235 1.00 59.97 240 VAL A CA 1
ATOM 1953 C C . VAL A 1 240 ? 8.860 13.050 16.303 1.00 59.97 240 VAL A C 1
ATOM 1955 O O . VAL A 1 240 ? 9.506 12.868 17.339 1.00 59.97 240 VAL A O 1
ATOM 1958 N N . PRO A 1 241 ? 7.669 12.453 16.109 1.00 52.62 241 PRO A N 1
ATOM 1959 C CA . PRO A 1 241 ? 7.149 11.458 17.038 1.00 52.62 241 PRO A CA 1
ATOM 1960 C C . PRO A 1 241 ? 8.052 10.218 17.022 1.00 52.62 241 PRO A C 1
ATOM 1962 O O . PRO A 1 241 ? 8.352 9.668 15.964 1.00 52.62 241 PRO A O 1
ATOM 1965 N N . THR A 1 242 ? 8.504 9.789 18.201 1.00 60.78 242 THR A N 1
ATOM 1966 C CA . THR A 1 242 ? 9.314 8.577 18.365 1.00 60.78 242 THR A CA 1
ATOM 1967 C C . THR A 1 242 ? 8.469 7.432 18.908 1.00 60.78 242 THR A C 1
ATOM 1969 O O . THR A 1 242 ? 7.561 7.643 19.710 1.00 60.78 242 THR A O 1
ATOM 1972 N N . ASN A 1 243 ? 8.810 6.208 18.508 1.00 52.81 243 ASN A N 1
ATOM 1973 C CA . ASN A 1 243 ? 8.200 4.979 19.022 1.00 52.81 243 ASN A CA 1
ATOM 1974 C C . ASN A 1 243 ? 8.775 4.582 20.401 1.00 52.81 243 ASN A C 1
ATOM 1976 O O . ASN A 1 243 ? 8.430 3.532 20.940 1.00 52.81 243 ASN A O 1
ATOM 1980 N N . LEU A 1 244 ? 9.699 5.378 20.955 1.00 61.09 244 LEU A N 1
ATOM 1981 C CA . LEU A 1 244 ? 10.333 5.120 22.245 1.00 61.09 244 LEU A CA 1
ATOM 1982 C C . LEU A 1 244 ? 9.419 5.542 23.401 1.00 61.09 244 LEU A C 1
ATOM 1984 O O . LEU A 1 244 ? 9.013 6.697 23.508 1.00 61.09 244 LEU A O 1
ATOM 1988 N N . VAL A 1 245 ? 9.149 4.598 24.302 1.00 56.69 245 VAL A N 1
ATOM 1989 C CA . VAL A 1 245 ? 8.404 4.822 25.545 1.00 56.69 245 VAL A CA 1
ATOM 1990 C C . VAL A 1 245 ? 9.402 5.009 26.689 1.00 56.69 245 VAL A C 1
ATOM 1992 O O . VAL A 1 245 ? 10.170 4.100 27.000 1.00 56.69 245 VAL A O 1
ATOM 1995 N N . MET A 1 246 ? 9.393 6.180 27.328 1.00 56.97 246 MET A N 1
ATOM 1996 C CA . MET A 1 246 ? 10.167 6.435 28.545 1.00 56.97 246 MET A CA 1
ATOM 1997 C C . MET A 1 246 ? 9.327 6.057 29.770 1.00 56.97 246 MET A C 1
ATOM 1999 O O . MET A 1 246 ? 8.285 6.660 30.019 1.00 56.97 246 MET A O 1
ATOM 2003 N N . LEU A 1 247 ? 9.785 5.083 30.558 1.00 54.06 247 LEU A N 1
ATOM 2004 C CA . LEU A 1 247 ? 9.203 4.791 31.870 1.00 54.06 247 LEU A CA 1
ATOM 2005 C C . LEU A 1 247 ? 9.730 5.823 32.879 1.00 54.06 247 LEU A C 1
ATOM 2007 O O . LEU A 1 247 ? 10.931 5.875 33.136 1.00 54.06 247 LEU A O 1
ATOM 2011 N N . GLN A 1 248 ? 8.844 6.653 33.432 1.00 60.00 248 GLN A N 1
ATOM 2012 C CA . GLN A 1 248 ? 9.157 7.590 34.517 1.00 60.00 248 GLN A CA 1
ATOM 2013 C C . GLN A 1 248 ? 8.550 7.097 35.833 1.00 60.00 248 GLN A C 1
ATOM 2015 O O . GLN A 1 248 ? 7.438 6.573 35.850 1.00 60.00 248 GLN A O 1
ATOM 2020 N N . GLN A 1 249 ? 9.297 7.253 36.929 1.00 62.03 249 GLN A N 1
ATOM 2021 C CA . GLN A 1 249 ? 8.880 6.829 38.269 1.00 62.03 249 GLN A CA 1
ATOM 2022 C C . GLN A 1 249 ? 7.941 7.851 38.941 1.00 62.03 249 GLN A C 1
ATOM 2024 O O . GLN A 1 249 ? 7.109 7.453 39.748 1.00 62.03 249 GLN A O 1
ATOM 2029 N N . ASP A 1 250 ? 8.019 9.125 38.535 1.00 65.50 250 ASP A N 1
ATOM 2030 C CA . ASP A 1 250 ? 7.158 10.233 38.966 1.00 65.50 250 ASP A CA 1
ATOM 2031 C C . ASP A 1 250 ? 6.741 11.082 37.754 1.00 65.50 250 ASP A C 1
ATOM 2033 O O . ASP A 1 250 ? 7.521 11.235 36.812 1.00 65.50 250 ASP A O 1
ATOM 2037 N N . VAL A 1 251 ? 5.527 11.650 37.776 1.00 59.09 251 VAL A N 1
ATOM 2038 C CA . VAL A 1 251 ? 5.022 12.548 36.719 1.00 59.09 251 VAL A CA 1
ATOM 2039 C C . VAL A 1 251 ? 5.597 13.951 36.943 1.00 59.09 251 VAL A C 1
ATOM 2041 O O . VAL A 1 251 ? 5.221 14.603 37.922 1.00 59.09 251 VAL A O 1
ATOM 2044 N N . PRO A 1 252 ? 6.488 14.458 36.073 1.00 59.00 252 PRO A N 1
ATOM 2045 C CA . PRO A 1 252 ? 6.998 15.808 36.222 1.00 59.00 252 PRO A CA 1
ATOM 2046 C C . PRO A 1 252 ? 5.871 16.826 35.959 1.00 59.00 252 PRO A C 1
ATOM 2048 O O . PRO A 1 252 ? 5.027 16.609 35.087 1.00 59.00 252 PRO A O 1
ATOM 2051 N N . PRO A 1 253 ? 5.842 17.962 36.683 1.00 60.75 253 PRO A N 1
ATOM 2052 C CA . PRO A 1 253 ? 4.810 18.997 36.530 1.00 60.75 253 PRO A CA 1
ATOM 2053 C C . PRO A 1 253 ? 4.833 19.680 35.152 1.00 60.75 253 PRO A C 1
ATOM 2055 O O . PRO A 1 253 ? 3.900 20.394 34.790 1.00 60.75 253 PRO A O 1
ATOM 2058 N N . THR A 1 254 ? 5.890 19.452 34.378 1.00 59.69 254 THR A N 1
ATOM 2059 C CA . THR A 1 254 ? 6.066 19.902 33.002 1.00 59.69 254 THR A CA 1
ATOM 2060 C C . THR A 1 254 ? 6.699 18.775 32.200 1.00 59.69 254 THR A C 1
ATOM 2062 O O . THR A 1 254 ? 7.543 18.045 32.722 1.00 59.69 254 THR A O 1
ATOM 2065 N N . LEU A 1 255 ? 6.314 18.639 30.929 1.00 52.06 255 LEU A N 1
ATOM 2066 C CA . LEU A 1 255 ? 6.978 17.707 30.019 1.00 52.06 255 LEU A CA 1
ATOM 2067 C C . LEU A 1 255 ? 8.490 17.988 30.011 1.00 52.06 255 LEU A C 1
ATOM 2069 O O . LEU A 1 255 ? 8.870 19.162 30.029 1.00 52.06 255 LEU A O 1
ATOM 2073 N N . PRO A 1 256 ? 9.344 16.951 30.013 1.00 58.09 256 PRO A N 1
ATOM 2074 C CA . PRO A 1 256 ? 10.783 17.147 29.970 1.00 58.09 256 PRO A CA 1
ATOM 2075 C C . PRO A 1 256 ? 11.157 17.924 28.705 1.00 58.09 256 PRO A C 1
ATOM 2077 O O . PRO A 1 256 ? 10.782 17.551 27.590 1.00 58.09 256 PRO A O 1
ATOM 2080 N N . ASP A 1 257 ? 11.842 19.043 28.916 1.00 53.66 257 ASP A N 1
ATOM 2081 C CA . ASP A 1 257 ? 12.355 19.883 27.846 1.00 53.66 257 ASP A CA 1
ATOM 2082 C C . ASP A 1 257 ? 13.657 19.264 27.333 1.00 53.66 257 ASP A C 1
ATOM 2084 O O . ASP A 1 257 ? 14.624 19.114 28.081 1.00 53.66 257 ASP A O 1
ATOM 2088 N N . PHE A 1 258 ? 13.641 18.838 26.075 1.00 57.72 258 PHE A N 1
ATOM 2089 C CA . PHE A 1 258 ? 14.795 18.277 25.371 1.00 57.72 258 PHE A CA 1
ATOM 2090 C C . PHE A 1 258 ? 15.145 19.142 24.154 1.00 57.72 258 PHE A C 1
ATOM 2092 O O . PHE A 1 258 ? 15.498 18.612 23.100 1.00 57.72 258 PHE A O 1
ATOM 2099 N N . SER A 1 259 ? 14.952 20.459 24.285 1.00 47.06 259 SER A N 1
ATOM 2100 C CA . SER A 1 259 ? 15.455 21.470 23.350 1.00 47.06 259 SER A CA 1
ATOM 2101 C C . SER A 1 259 ? 16.970 21.400 23.190 1.00 47.06 259 SER A C 1
ATOM 2103 O O . SER A 1 259 ? 17.644 21.283 24.241 1.00 47.06 259 SER A O 1
#

Mean predicted aligned error: 17.49 Å